Protein AF-A0A9N9LQC5-F1 (afdb_monomer)

Secondary structure (DSSP, 8-state):
-------HHHHHHHHHHHHHHSS-----HHHHHHHHHHHHHHHHHHHHHHHHHHHHHHHTTTSTTHHHHHHHHHHHHHHHHHHHHHHHHHHH-SHHHHHHHHHHHHHHHHHHTT--SHHHHHHHHHHHHHHHHHHHHHHHHTS-GGGHHHHHHHHHHHHHHHHHHHHHHHHHHHHHHHHHHGGG---HHHHHHHTTTTTTTT--HHHHHHSPTTHHHHHHHHHHHHHTTT-

Structure (mmCIF, N/CA/C/O backbone):
data_AF-A0A9N9LQC5-F1
#
_entry.id   AF-A0A9N9LQC5-F1
#
loop_
_atom_site.group_PDB
_atom_site.id
_atom_site.type_symbol
_atom_site.label_atom_id
_atom_site.label_alt_id
_atom_site.label_comp_id
_atom_site.label_asym_id
_atom_site.label_entity_id
_atom_site.label_seq_id
_atom_site.pdbx_PDB_ins_code
_atom_site.Cartn_x
_atom_site.Cartn_y
_atom_site.Cartn_z
_atom_site.occupancy
_atom_site.B_iso_or_equiv
_atom_site.auth_seq_id
_atom_site.auth_comp_id
_atom_site.auth_asym_id
_atom_site.auth_atom_id
_atom_site.pdbx_PDB_model_num
ATOM 1 N N . MET A 1 1 ? 4.419 7.472 -76.232 1.00 45.84 1 MET A N 1
ATOM 2 C CA . MET A 1 1 ? 3.662 6.480 -75.443 1.00 45.84 1 MET A CA 1
ATOM 3 C C . MET A 1 1 ? 4.680 5.501 -74.873 1.00 45.84 1 MET A C 1
ATOM 5 O O . MET A 1 1 ? 4.927 4.465 -75.462 1.00 45.84 1 MET A O 1
ATOM 9 N N . SER A 1 2 ? 5.385 5.919 -73.820 1.00 42.19 2 SER A N 1
ATOM 10 C CA . SER A 1 2 ? 6.314 5.074 -73.062 1.00 42.19 2 SER A CA 1
ATOM 11 C C . SER A 1 2 ? 5.799 5.133 -71.640 1.00 42.19 2 SER A C 1
ATOM 13 O O . SER A 1 2 ? 6.005 6.125 -70.945 1.00 42.19 2 SER A O 1
ATOM 15 N N . SER A 1 3 ? 4.971 4.155 -71.302 1.00 45.25 3 SER A N 1
ATOM 16 C CA . SER A 1 3 ? 4.395 3.985 -69.979 1.00 45.25 3 SER A CA 1
ATOM 17 C C . SER A 1 3 ? 5.541 3.914 -68.974 1.00 45.25 3 SER A C 1
ATOM 19 O O . SER A 1 3 ? 6.445 3.098 -69.129 1.00 45.25 3 SER A O 1
ATOM 21 N N . LEU A 1 4 ? 5.534 4.809 -67.988 1.00 54.66 4 LEU A N 1
ATOM 22 C CA . LEU A 1 4 ? 6.363 4.679 -66.798 1.00 54.66 4 LEU A CA 1
ATOM 23 C C . LEU A 1 4 ? 5.847 3.445 -66.049 1.00 54.66 4 LEU A C 1
ATOM 25 O O . LEU A 1 4 ? 4.898 3.548 -65.275 1.00 54.66 4 LEU A O 1
ATOM 2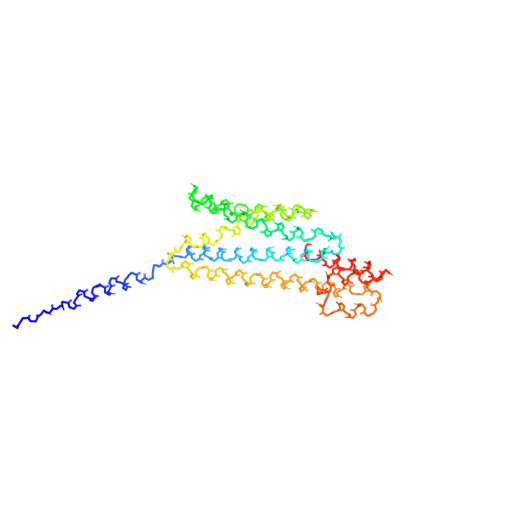9 N N . GLU A 1 5 ? 6.414 2.271 -66.332 1.00 52.28 5 GLU A N 1
ATOM 30 C CA . GLU A 1 5 ? 6.343 1.122 -65.430 1.00 52.28 5 GLU A CA 1
ATOM 31 C C . GLU A 1 5 ? 7.084 1.525 -64.154 1.00 52.28 5 GLU A C 1
ATOM 33 O O . GLU A 1 5 ? 8.296 1.362 -64.022 1.00 52.28 5 GLU A O 1
ATOM 38 N N . VAL A 1 6 ? 6.348 2.157 -63.238 1.00 55.81 6 VAL A N 1
ATOM 39 C CA . VAL A 1 6 ? 6.756 2.288 -61.845 1.00 55.81 6 VAL A CA 1
ATOM 40 C C . VAL A 1 6 ? 6.941 0.862 -61.343 1.00 55.81 6 VAL A C 1
ATOM 42 O O . VAL A 1 6 ? 6.001 0.073 -61.311 1.00 55.81 6 VAL A O 1
ATOM 45 N N . ASN A 1 7 ? 8.197 0.528 -61.071 1.00 52.56 7 ASN A N 1
ATOM 46 C CA . ASN A 1 7 ? 8.671 -0.783 -60.676 1.00 52.56 7 ASN A CA 1
ATOM 47 C C . ASN A 1 7 ? 7.970 -1.225 -59.379 1.00 52.56 7 ASN A C 1
ATOM 49 O O . ASN A 1 7 ? 8.349 -0.813 -58.287 1.00 52.56 7 ASN A O 1
ATOM 53 N N . ASP A 1 8 ? 6.956 -2.082 -59.510 1.00 58.41 8 ASP A N 1
ATOM 54 C CA . ASP A 1 8 ? 6.164 -2.672 -58.413 1.00 58.41 8 ASP A CA 1
ATOM 55 C C . ASP A 1 8 ? 7.050 -3.410 -57.380 1.00 58.41 8 ASP A C 1
ATOM 57 O O . ASP A 1 8 ? 6.682 -3.603 -56.222 1.00 58.41 8 ASP A O 1
ATOM 61 N N . LYS A 1 9 ? 8.280 -3.769 -57.784 1.00 52.25 9 LYS A N 1
ATOM 62 C CA . LYS A 1 9 ? 9.284 -4.382 -56.909 1.00 52.25 9 LYS A CA 1
ATOM 63 C C . LYS A 1 9 ? 9.775 -3.443 -55.814 1.00 52.25 9 LYS A C 1
ATOM 65 O O . LYS A 1 9 ? 9.957 -3.909 -54.695 1.00 52.25 9 LYS A O 1
ATOM 70 N N . ASP A 1 10 ? 9.926 -2.149 -56.103 1.00 53.12 10 ASP A N 1
ATOM 71 C CA . ASP A 1 10 ? 10.393 -1.189 -55.097 1.00 53.12 10 ASP A CA 1
ATOM 72 C C . ASP A 1 10 ? 9.347 -1.047 -53.988 1.00 53.12 10 ASP A C 1
ATOM 74 O O . ASP A 1 10 ? 9.677 -1.144 -52.811 1.00 53.12 10 ASP A O 1
ATOM 78 N N . HIS A 1 11 ? 8.062 -0.935 -54.346 1.00 52.75 11 HIS A N 1
ATOM 79 C CA . HIS A 1 11 ? 6.980 -0.902 -53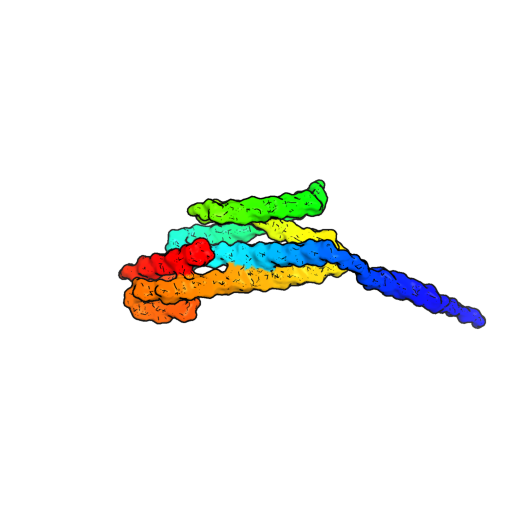.361 1.00 52.75 11 HIS A CA 1
ATOM 80 C C . HIS A 1 11 ? 6.915 -2.181 -52.521 1.00 52.75 11 HIS A C 1
ATOM 82 O O . HIS A 1 11 ? 6.738 -2.080 -51.309 1.00 52.75 11 HIS A O 1
ATOM 88 N N . SER A 1 12 ? 7.113 -3.354 -53.138 1.00 54.50 12 SER A N 1
ATOM 89 C CA . SER A 1 12 ? 7.128 -4.631 -52.421 1.00 54.50 12 SER A CA 1
ATOM 90 C C . SER A 1 12 ? 8.304 -4.762 -51.446 1.00 54.50 12 SER A C 1
ATOM 92 O O . SER A 1 12 ? 8.087 -5.224 -50.326 1.00 54.50 12 SER A O 1
ATOM 94 N N . ASP A 1 13 ? 9.497 -4.276 -51.813 1.00 52.50 13 ASP A N 1
ATOM 95 C CA . ASP A 1 13 ? 10.693 -4.275 -50.958 1.00 52.50 13 ASP A CA 1
ATOM 96 C C . ASP A 1 13 ? 10.558 -3.291 -49.787 1.00 52.50 13 ASP A C 1
ATOM 98 O O . ASP A 1 13 ? 10.975 -3.609 -48.674 1.00 52.50 13 ASP A O 1
ATOM 102 N N . TYR A 1 14 ? 9.909 -2.136 -49.987 1.00 48.53 14 TYR A N 1
ATOM 103 C CA . TYR A 1 14 ? 9.591 -1.218 -48.886 1.00 48.53 14 TYR A CA 1
ATOM 104 C C . TYR A 1 14 ? 8.603 -1.842 -47.891 1.00 48.53 14 TYR A C 1
ATOM 106 O O . TYR A 1 14 ? 8.845 -1.789 -46.688 1.00 48.53 14 TYR A O 1
ATOM 114 N N . THR A 1 15 ? 7.534 -2.493 -48.364 1.00 52.25 15 THR A N 1
ATOM 115 C CA . THR A 1 15 ? 6.593 -3.202 -47.474 1.00 52.25 15 THR A CA 1
ATOM 116 C C . THR A 1 15 ? 7.187 -4.451 -46.826 1.00 52.25 15 THR A C 1
ATOM 118 O O . THR A 1 15 ? 6.787 -4.793 -45.718 1.00 52.25 15 THR A O 1
ATOM 121 N N . ALA A 1 16 ? 8.127 -5.142 -47.475 1.00 51.69 16 ALA A N 1
ATOM 122 C CA . ALA A 1 16 ? 8.830 -6.278 -46.883 1.00 51.69 16 ALA A CA 1
ATOM 123 C C . ALA A 1 16 ? 9.804 -5.812 -45.791 1.00 51.69 16 ALA A C 1
ATOM 125 O O . ALA A 1 16 ? 9.798 -6.372 -44.703 1.00 51.69 16 ALA A O 1
ATOM 126 N N . ALA A 1 17 ? 10.548 -4.726 -46.027 1.00 49.75 17 ALA A N 1
ATOM 127 C CA . ALA A 1 17 ? 11.434 -4.130 -45.029 1.00 49.75 17 ALA A CA 1
ATOM 128 C C . ALA A 1 17 ? 10.672 -3.516 -43.838 1.00 49.75 17 ALA A C 1
ATOM 130 O O . ALA A 1 17 ? 11.159 -3.573 -42.712 1.00 49.75 17 ALA A O 1
ATOM 131 N N . GLU A 1 18 ? 9.478 -2.953 -44.056 1.00 46.47 18 GLU A N 1
ATOM 132 C CA . GLU A 1 18 ? 8.593 -2.473 -42.984 1.00 46.47 18 GLU A CA 1
ATOM 133 C C . GLU A 1 18 ? 7.974 -3.639 -42.194 1.00 46.47 18 GLU A C 1
ATOM 135 O O . GLU A 1 18 ? 7.936 -3.597 -40.966 1.00 46.47 18 GLU A O 1
ATOM 140 N N . ASN A 1 19 ? 7.575 -4.724 -42.867 1.00 48.22 19 ASN A N 1
ATOM 141 C CA . ASN A 1 19 ? 7.059 -5.927 -42.205 1.00 48.22 19 ASN A CA 1
ATOM 142 C C . ASN A 1 19 ? 8.149 -6.722 -41.456 1.00 48.22 19 ASN A C 1
ATOM 144 O O . ASN A 1 19 ? 7.848 -7.283 -40.404 1.00 48.22 19 ASN A O 1
ATOM 148 N N . ASP A 1 20 ? 9.404 -6.703 -41.917 1.00 44.72 20 ASP A N 1
ATOM 149 C CA . ASP A 1 20 ? 10.561 -7.283 -41.213 1.00 44.72 20 ASP A CA 1
ATOM 150 C C . ASP A 1 20 ? 10.993 -6.430 -40.004 1.00 44.72 20 ASP A C 1
ATOM 152 O O . ASP A 1 20 ? 11.520 -6.951 -39.024 1.00 44.72 20 ASP A O 1
ATOM 156 N N . GLN A 1 21 ? 10.729 -5.117 -40.001 1.00 42.72 21 GLN A N 1
ATOM 157 C CA . GLN A 1 21 ? 10.901 -4.275 -38.801 1.00 42.72 21 GLN A CA 1
ATOM 158 C C . GLN A 1 21 ? 9.811 -4.551 -37.747 1.00 42.72 21 GLN A C 1
ATOM 160 O O . GLN A 1 21 ? 10.023 -4.312 -36.557 1.00 42.72 21 GLN A O 1
ATOM 165 N N . VAL A 1 22 ? 8.662 -5.088 -38.176 1.00 45.19 22 VAL A N 1
ATOM 166 C CA . VAL A 1 22 ? 7.562 -5.563 -37.320 1.00 45.19 22 VAL A CA 1
ATOM 167 C C . VAL A 1 22 ? 7.765 -7.029 -36.886 1.00 45.19 22 VAL A C 1
ATOM 169 O O . VAL A 1 22 ? 7.058 -7.501 -35.987 1.00 45.19 22 VAL A O 1
ATOM 172 N N . GLU A 1 23 ? 8.760 -7.754 -37.423 1.00 41.25 23 GLU A N 1
ATOM 173 C CA . GLU A 1 23 ? 9.129 -9.075 -36.908 1.00 41.25 23 GLU A CA 1
ATOM 174 C C . GLU A 1 23 ? 9.586 -8.957 -35.451 1.00 41.25 23 GLU A C 1
ATOM 176 O O . GLU A 1 23 ? 10.619 -8.380 -35.108 1.00 41.25 23 GLU A O 1
ATOM 181 N N . ALA A 1 24 ? 8.752 -9.514 -34.573 1.00 48.72 24 ALA A N 1
ATOM 182 C CA . ALA A 1 24 ? 8.880 -9.490 -33.132 1.00 48.72 24 ALA A CA 1
ATOM 183 C C . ALA A 1 24 ? 10.327 -9.725 -32.681 1.00 48.72 24 ALA A C 1
ATOM 185 O O . ALA A 1 24 ? 10.812 -10.858 -32.683 1.00 48.72 24 ALA A O 1
ATOM 186 N N . GLN A 1 25 ? 10.981 -8.657 -32.211 1.00 50.88 25 GLN A N 1
ATOM 187 C CA . GLN A 1 25 ? 12.235 -8.737 -31.475 1.00 50.88 25 GLN A CA 1
ATOM 188 C C . GLN A 1 25 ? 12.079 -9.834 -30.416 1.00 50.88 25 GLN A C 1
ATOM 190 O O . GLN A 1 25 ? 11.317 -9.687 -29.456 1.00 50.88 25 GLN A O 1
ATOM 195 N N . HIS A 1 26 ? 12.721 -10.982 -30.639 1.00 51.75 26 HIS A N 1
ATOM 196 C CA . HIS A 1 26 ? 12.440 -12.197 -29.889 1.00 51.75 26 HIS A CA 1
ATOM 197 C C . HIS A 1 26 ? 12.925 -11.994 -28.447 1.00 51.75 26 HIS A C 1
ATOM 199 O O . HIS A 1 26 ? 14.117 -12.066 -28.140 1.00 51.75 26 HIS A O 1
ATOM 205 N N . ARG A 1 27 ? 11.999 -11.630 -27.553 1.00 65.88 27 ARG A N 1
ATOM 206 C CA . ARG A 1 27 ? 12.327 -11.261 -26.174 1.00 65.88 27 ARG A CA 1
ATOM 207 C C . ARG A 1 27 ? 12.746 -12.524 -25.432 1.00 65.88 27 ARG A C 1
ATOM 209 O O . ARG A 1 27 ? 11.942 -13.422 -25.200 1.00 65.88 27 ARG A O 1
ATOM 216 N N . GLY A 1 28 ? 14.025 -12.619 -25.083 1.00 75.75 28 GLY A N 1
ATOM 217 C CA . GLY A 1 28 ? 14.555 -13.785 -24.376 1.00 75.75 28 GLY A CA 1
ATOM 218 C C . GLY A 1 28 ? 13.907 -13.983 -22.999 1.00 75.75 28 GLY A C 1
ATOM 219 O O . GLY A 1 28 ? 13.427 -13.042 -22.376 1.00 75.75 28 GLY A O 1
ATOM 220 N N . TRP A 1 29 ? 13.957 -15.202 -22.458 1.00 78.81 29 TRP A N 1
ATOM 221 C CA . TRP A 1 29 ? 13.368 -15.559 -21.152 1.00 78.81 29 TRP A CA 1
ATOM 222 C C . TRP A 1 29 ? 13.773 -14.632 -19.984 1.00 78.81 29 TRP A C 1
ATOM 224 O O . TRP A 1 29 ? 12.990 -14.393 -19.065 1.00 78.81 29 TRP A O 1
ATOM 234 N N . ARG A 1 30 ? 14.987 -14.062 -20.037 1.00 73.38 30 ARG A N 1
ATOM 235 C CA . ARG A 1 30 ? 15.494 -13.088 -19.056 1.00 73.38 30 ARG A CA 1
ATOM 236 C C . ARG A 1 30 ? 14.631 -11.829 -18.992 1.00 73.38 30 ARG A C 1
ATOM 238 O O . ARG A 1 30 ? 14.407 -11.313 -17.903 1.00 73.38 30 ARG A O 1
ATOM 245 N N . PHE A 1 31 ? 14.134 -11.366 -20.137 1.00 75.12 31 PHE A N 1
ATOM 246 C CA . PHE A 1 31 ? 13.243 -10.213 -20.217 1.00 75.12 31 PHE A CA 1
ATOM 247 C C . PHE A 1 31 ? 11.925 -10.499 -19.487 1.00 75.12 31 PHE A C 1
ATOM 249 O O . PHE A 1 31 ? 11.534 -9.729 -18.613 1.00 75.12 31 PHE A O 1
ATOM 256 N N . TYR A 1 32 ? 11.295 -11.646 -19.762 1.00 77.69 32 TYR A N 1
ATOM 257 C CA . TYR A 1 32 ? 10.050 -12.038 -19.096 1.00 77.69 32 TYR A CA 1
ATOM 258 C C . TYR A 1 32 ? 10.222 -12.198 -17.583 1.00 77.69 32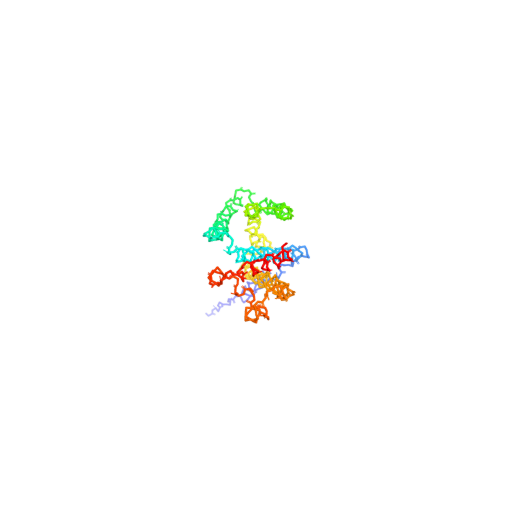 TYR A C 1
ATOM 260 O O . TYR A 1 32 ? 9.365 -11.750 -16.828 1.00 77.69 32 TYR A O 1
ATOM 268 N N . MET A 1 33 ? 11.343 -12.758 -17.118 1.00 79.81 33 MET A N 1
ATOM 269 C CA . MET A 1 33 ? 11.619 -12.837 -15.680 1.00 79.81 33 MET A CA 1
ATOM 270 C C . MET A 1 33 ? 11.748 -11.465 -15.017 1.00 79.81 33 MET A C 1
ATOM 272 O O . MET A 1 33 ? 11.189 -11.263 -13.943 1.00 79.81 33 MET A O 1
ATOM 276 N N . ILE A 1 34 ? 12.468 -10.523 -15.637 1.00 77.69 34 ILE A N 1
ATOM 277 C CA . ILE A 1 34 ? 12.620 -9.163 -15.098 1.00 77.69 34 ILE A CA 1
ATOM 278 C C . ILE A 1 34 ? 11.266 -8.451 -15.093 1.00 77.69 34 ILE A C 1
ATOM 280 O O . ILE A 1 34 ? 10.901 -7.833 -14.097 1.00 77.69 34 ILE A O 1
ATOM 284 N N . PHE A 1 35 ? 10.492 -8.583 -16.170 1.00 75.69 35 PHE A N 1
ATOM 285 C CA . PHE A 1 35 ? 9.163 -7.993 -16.279 1.00 75.69 35 PHE A CA 1
ATOM 286 C C . PHE A 1 35 ? 8.193 -8.544 -15.222 1.00 75.69 35 PHE A C 1
ATOM 288 O O . PHE A 1 35 ? 7.504 -7.773 -14.551 1.00 75.69 35 PHE A O 1
ATOM 295 N N . VAL A 1 36 ? 8.170 -9.865 -15.017 1.00 79.25 36 VAL A N 1
ATOM 296 C CA . VAL A 1 36 ? 7.355 -10.514 -13.978 1.00 79.25 36 VAL A CA 1
ATOM 297 C C . VAL A 1 36 ? 7.820 -10.102 -12.584 1.00 79.25 36 VAL A C 1
ATOM 299 O O . VAL A 1 36 ? 6.983 -9.769 -11.750 1.00 79.25 36 VAL A O 1
ATOM 302 N N . ALA A 1 37 ? 9.130 -10.052 -12.332 1.00 79.38 37 ALA A N 1
ATOM 303 C CA . ALA A 1 37 ? 9.664 -9.588 -11.056 1.00 79.38 37 ALA A CA 1
ATOM 304 C C . ALA A 1 37 ? 9.228 -8.143 -10.764 1.00 79.38 37 ALA A C 1
ATOM 306 O O . ALA A 1 37 ? 8.675 -7.881 -9.702 1.00 79.38 37 ALA A O 1
ATOM 307 N N . LEU A 1 38 ? 9.382 -7.221 -11.721 1.00 75.12 38 LEU A N 1
ATOM 308 C CA . LEU A 1 38 ? 8.946 -5.827 -11.573 1.00 75.12 38 LEU A CA 1
ATOM 309 C C . LEU A 1 38 ? 7.428 -5.710 -11.382 1.00 75.12 38 LEU A C 1
ATOM 311 O O . LEU A 1 38 ? 6.978 -4.882 -10.595 1.00 75.12 38 LEU A O 1
ATOM 315 N N . SER A 1 39 ? 6.647 -6.564 -12.044 1.00 76.56 39 SER A N 1
ATOM 316 C CA . SER A 1 39 ? 5.188 -6.632 -11.894 1.00 76.56 39 SER A CA 1
ATOM 317 C C . SER A 1 39 ? 4.769 -7.090 -10.496 1.00 76.56 39 SER A C 1
ATOM 319 O O . SER A 1 39 ? 3.918 -6.461 -9.869 1.00 76.56 39 SER A O 1
ATOM 321 N N . ILE A 1 40 ? 5.393 -8.149 -9.972 1.00 80.06 40 ILE A N 1
ATOM 322 C CA . ILE A 1 40 ? 5.143 -8.641 -8.611 1.00 80.06 40 ILE A CA 1
ATOM 323 C C . ILE A 1 40 ? 5.504 -7.564 -7.593 1.00 80.06 40 ILE A C 1
ATOM 325 O O . ILE A 1 40 ? 4.731 -7.294 -6.675 1.00 80.06 40 ILE A O 1
ATOM 329 N N . THR A 1 41 ? 6.644 -6.899 -7.762 1.00 73.56 41 THR A N 1
ATOM 330 C CA . THR A 1 41 ? 7.056 -5.883 -6.797 1.00 73.56 41 THR A CA 1
ATOM 331 C C . THR A 1 41 ? 6.227 -4.599 -6.912 1.00 73.56 41 THR A C 1
ATOM 333 O O . THR A 1 41 ? 5.943 -3.969 -5.896 1.00 73.56 41 THR A O 1
ATOM 336 N N . ALA A 1 42 ? 5.733 -4.248 -8.104 1.00 74.69 42 ALA A N 1
ATOM 337 C CA . ALA A 1 42 ? 4.740 -3.185 -8.281 1.00 74.69 42 ALA A CA 1
ATOM 338 C C . ALA A 1 42 ? 3.410 -3.511 -7.588 1.00 74.69 42 ALA A C 1
ATOM 340 O O . ALA A 1 42 ? 2.802 -2.642 -6.959 1.00 74.69 42 ALA A O 1
ATOM 341 N N . HIS A 1 43 ? 2.979 -4.770 -7.666 1.00 77.12 43 HIS A N 1
ATOM 342 C CA . HIS A 1 43 ? 1.799 -5.255 -6.964 1.00 77.12 43 HIS A CA 1
ATOM 343 C C . HIS A 1 43 ? 1.982 -5.170 -5.441 1.00 77.12 43 HIS A C 1
ATOM 345 O O . HIS A 1 43 ? 1.142 -4.589 -4.752 1.00 77.12 43 HIS A O 1
ATOM 351 N N . LEU A 1 44 ? 3.120 -5.651 -4.932 1.00 76.12 44 LEU A N 1
ATOM 352 C CA . LEU A 1 44 ? 3.476 -5.582 -3.515 1.00 76.12 44 LEU A CA 1
ATOM 353 C C . LEU A 1 44 ? 3.550 -4.130 -3.018 1.00 76.12 44 LEU A C 1
ATOM 355 O O . LEU A 1 44 ? 2.978 -3.797 -1.986 1.00 76.12 44 LEU A O 1
ATOM 359 N N . SER A 1 45 ? 4.165 -3.235 -3.795 1.00 72.69 45 SER A N 1
ATOM 360 C CA . SER A 1 45 ? 4.236 -1.805 -3.475 1.00 72.69 45 SER A CA 1
ATOM 361 C C . SER A 1 45 ? 2.856 -1.145 -3.374 1.00 72.69 45 SER A C 1
ATOM 363 O O . SER A 1 45 ? 2.666 -0.226 -2.577 1.00 72.69 45 SER A O 1
ATOM 365 N N . SER A 1 46 ? 1.877 -1.608 -4.154 1.00 70.88 46 SER A N 1
ATOM 366 C CA . SER A 1 46 ? 0.509 -1.097 -4.066 1.00 70.88 46 SER A CA 1
ATOM 367 C C . SER A 1 46 ? -0.189 -1.521 -2.772 1.00 70.88 46 SER A C 1
ATOM 369 O O . SER A 1 46 ? -0.853 -0.708 -2.131 1.00 70.88 46 SER A O 1
ATOM 371 N N . ILE A 1 47 ? 0.016 -2.771 -2.345 1.00 71.31 47 ILE A N 1
ATOM 372 C CA . ILE A 1 47 ? -0.513 -3.287 -1.073 1.00 71.31 47 ILE A CA 1
ATOM 373 C C . ILE A 1 47 ? 0.042 -2.464 0.094 1.00 71.31 47 ILE A C 1
ATOM 375 O O . ILE A 1 47 ? -0.707 -1.955 0.929 1.00 71.31 47 ILE A O 1
ATOM 379 N N . GLU A 1 48 ? 1.349 -2.237 0.084 1.00 71.12 48 GLU A N 1
ATOM 380 C CA . GLU A 1 48 ? 2.061 -1.419 1.060 1.00 71.12 48 GLU A CA 1
ATOM 381 C C . GLU A 1 48 ? 1.500 0.011 1.190 1.00 71.12 48 GLU A C 1
ATOM 383 O O . GLU A 1 48 ? 1.293 0.506 2.299 1.00 71.12 48 GLU A O 1
ATOM 388 N N . ALA A 1 49 ? 1.162 0.655 0.068 1.00 65.94 49 ALA A N 1
ATOM 389 C CA . ALA A 1 49 ? 0.544 1.983 0.067 1.00 65.94 49 ALA A CA 1
ATOM 390 C C . ALA A 1 49 ? -0.843 2.003 0.746 1.00 65.94 49 ALA A C 1
ATOM 392 O O . ALA A 1 49 ? -1.229 2.991 1.374 1.00 65.94 49 ALA A O 1
ATOM 393 N N . THR A 1 50 ? -1.605 0.913 0.644 1.00 69.81 50 THR A N 1
ATOM 394 C CA . THR A 1 50 ? -2.983 0.839 1.166 1.00 69.81 50 THR A CA 1
ATOM 395 C C . THR A 1 50 ? -3.087 0.500 2.650 1.00 69.81 50 THR A C 1
ATOM 397 O O . THR A 1 50 ? -4.019 0.950 3.327 1.00 69.81 50 THR A O 1
ATOM 400 N N . ILE A 1 51 ? -2.105 -0.235 3.170 1.00 66.56 51 ILE A N 1
ATOM 401 C CA . ILE A 1 51 ? -1.981 -0.623 4.581 1.00 66.56 51 ILE A CA 1
ATOM 402 C C . ILE A 1 51 ? -2.023 0.621 5.480 1.00 66.56 51 ILE A C 1
ATOM 404 O O . ILE A 1 51 ? -2.794 0.682 6.435 1.00 66.56 51 ILE A O 1
ATOM 408 N N . ILE A 1 52 ? -1.293 1.678 5.128 1.00 62.75 52 ILE A N 1
ATOM 409 C CA . ILE A 1 52 ? -1.202 2.886 5.961 1.00 62.75 52 ILE A CA 1
ATOM 410 C C . ILE A 1 52 ? -2.475 3.721 5.926 1.00 62.75 52 ILE A C 1
ATOM 412 O O . ILE A 1 52 ? -2.917 4.191 6.971 1.00 62.75 52 ILE A O 1
ATOM 416 N N . SER A 1 53 ? -3.090 3.895 4.753 1.00 62.72 53 SER A N 1
ATOM 417 C CA . SER A 1 53 ? -4.356 4.633 4.649 1.00 62.72 53 SER A CA 1
ATOM 418 C C . SER A 1 53 ? -5.422 4.011 5.561 1.00 62.72 53 SER A C 1
ATOM 420 O O . SER A 1 53 ? -6.124 4.715 6.289 1.00 62.72 53 SER A O 1
ATOM 422 N N . THR A 1 54 ? -5.438 2.679 5.617 1.00 62.16 54 THR A N 1
ATOM 423 C CA . THR A 1 54 ? -6.314 1.882 6.481 1.00 62.16 54 THR A CA 1
ATOM 424 C C . THR A 1 54 ? -5.937 2.017 7.968 1.00 62.16 54 THR A C 1
ATOM 426 O O . THR A 1 54 ? -6.808 2.274 8.805 1.00 62.16 54 THR A O 1
ATOM 429 N N . ALA A 1 55 ? -4.647 1.917 8.314 1.00 62.25 55 ALA A N 1
ATOM 430 C CA . ALA A 1 55 ? -4.155 2.067 9.690 1.00 62.25 55 ALA A CA 1
ATOM 431 C C . ALA A 1 55 ? -4.436 3.465 10.268 1.00 62.25 55 ALA A C 1
ATOM 433 O O . ALA A 1 55 ? -4.900 3.600 11.403 1.00 62.25 55 ALA A O 1
ATOM 434 N N . LEU A 1 56 ? -4.214 4.511 9.468 1.00 62.81 56 LEU A N 1
ATOM 435 C CA . LEU A 1 56 ? -4.450 5.903 9.851 1.00 62.81 56 LEU A CA 1
ATOM 436 C C . LEU A 1 56 ? -5.932 6.209 10.031 1.00 62.81 56 LEU A C 1
ATOM 438 O O . LEU A 1 56 ? -6.289 6.933 10.961 1.00 62.81 56 LEU A O 1
ATOM 442 N N . TYR A 1 57 ? -6.797 5.656 9.175 1.00 57.88 57 TYR A N 1
ATOM 443 C CA . TYR A 1 57 ? -8.242 5.832 9.302 1.00 57.88 57 TYR A CA 1
ATOM 444 C C . TYR A 1 57 ? -8.771 5.232 10.609 1.00 57.88 57 TYR A C 1
ATOM 446 O O . TYR A 1 57 ? -9.645 5.803 11.250 1.00 57.88 57 TYR A O 1
ATOM 454 N N . CYS A 1 58 ? -8.189 4.129 11.075 1.00 54.53 58 CYS A N 1
ATOM 455 C CA . CYS A 1 58 ? -8.662 3.474 12.292 1.00 54.53 58 CYS A CA 1
ATOM 456 C C . CYS A 1 58 ? -8.090 4.077 13.591 1.00 54.53 58 CYS A C 1
ATOM 458 O O . CYS A 1 58 ? -8.680 3.894 14.655 1.00 54.53 58 CYS A O 1
ATOM 460 N N . GLN A 1 59 ? -6.980 4.827 13.529 1.00 58.53 59 GLN A N 1
ATOM 461 C CA . GLN A 1 59 ? -6.426 5.565 14.679 1.00 58.53 59 GLN A CA 1
ATOM 462 C C . GLN A 1 59 ? -7.042 6.968 14.873 1.00 58.53 59 GLN A C 1
ATOM 464 O O . GLN A 1 59 ? -6.841 7.565 15.936 1.00 58.53 59 GLN A O 1
ATOM 469 N N . GLN A 1 60 ? -7.864 7.442 13.916 1.00 58.00 60 GLN A N 1
ATOM 470 C CA . GLN A 1 60 ? -8.642 8.703 13.931 1.00 58.00 60 GLN A CA 1
ATOM 471 C C . GLN A 1 60 ? -9.193 9.148 15.307 1.00 58.00 60 GLN A C 1
ATOM 473 O O . GLN A 1 60 ? -9.101 10.339 15.630 1.00 58.00 60 GLN A O 1
ATOM 478 N N . PRO A 1 61 ? -9.760 8.262 16.149 1.00 54.81 61 PRO A N 1
ATOM 479 C CA . PRO A 1 61 ? -10.266 8.663 17.462 1.00 54.81 61 PRO A CA 1
ATOM 480 C C . PRO A 1 61 ? -9.199 9.118 18.475 1.00 54.81 61 PRO A C 1
ATOM 482 O O . PRO A 1 61 ? -9.548 9.864 19.387 1.00 54.81 61 PRO A O 1
ATOM 485 N N . GLN A 1 62 ? -7.925 8.719 18.346 1.00 56.38 62 GLN A N 1
ATOM 486 C CA . GLN A 1 62 ? -6.891 8.988 19.364 1.00 56.38 62 GLN A CA 1
ATOM 487 C C . GLN A 1 62 ? -6.001 10.205 19.051 1.00 56.38 62 GLN A C 1
ATOM 489 O O . GLN A 1 62 ? -5.656 10.963 19.953 1.00 56.38 62 GLN A O 1
ATOM 494 N N . CYS A 1 63 ? -5.654 10.456 17.786 1.00 52.31 63 CYS A N 1
ATOM 495 C CA . CYS A 1 63 ? -4.700 11.519 17.404 1.00 52.31 63 CYS A CA 1
ATOM 496 C C . CYS A 1 63 ? -5.331 12.884 17.030 1.00 52.31 63 CYS A C 1
ATOM 498 O O . CYS A 1 63 ? -4.643 13.775 16.521 1.00 52.31 63 CYS A O 1
ATOM 500 N N . GLY A 1 64 ? -6.630 13.092 17.282 1.00 62.41 64 GLY A N 1
ATOM 501 C CA . GLY A 1 64 ? -7.295 14.387 17.084 1.00 62.41 64 GLY A CA 1
ATOM 502 C C . GLY A 1 64 ? -7.133 14.956 15.662 1.00 62.41 64 GLY A C 1
ATOM 503 O O . GLY A 1 64 ? -7.330 14.247 14.678 1.00 62.41 64 GLY A O 1
ATOM 504 N N . ASN A 1 65 ? -6.752 16.234 15.538 1.00 63.44 65 ASN A N 1
ATOM 505 C CA . ASN A 1 65 ? -6.579 16.919 14.242 1.00 63.44 65 ASN A CA 1
ATOM 506 C C . ASN A 1 65 ? -5.277 16.541 13.500 1.00 63.44 65 ASN A C 1
ATOM 508 O O . ASN A 1 65 ? -5.044 17.012 12.388 1.00 63.44 65 ASN A O 1
ATOM 512 N N . LYS A 1 66 ? -4.411 15.703 14.089 1.00 60.84 66 LYS A N 1
ATOM 513 C CA . LYS A 1 66 ? -3.098 15.366 13.510 1.00 60.84 66 LYS A CA 1
ATOM 514 C C . LYS A 1 66 ? -3.180 14.344 12.367 1.00 60.84 66 LYS A C 1
ATOM 516 O O . LYS A 1 66 ? -2.280 14.311 11.539 1.00 60.84 66 LYS A O 1
ATOM 521 N N . HIS A 1 67 ? -4.260 13.566 12.258 1.00 60.97 67 HIS A N 1
ATOM 522 C CA . HIS A 1 67 ? -4.421 12.543 11.208 1.00 60.97 67 HIS A CA 1
ATOM 523 C C . HIS A 1 67 ? -4.418 13.101 9.786 1.00 60.97 67 HIS A C 1
ATOM 525 O O . HIS A 1 67 ? -3.872 12.470 8.884 1.00 60.97 67 HIS A O 1
ATOM 531 N N . VAL A 1 68 ? -4.995 14.292 9.596 1.00 66.56 68 VAL A N 1
ATOM 532 C CA . VAL A 1 68 ? -5.030 14.966 8.290 1.00 66.56 68 VAL A CA 1
ATOM 533 C C . VAL A 1 68 ? -3.608 15.261 7.815 1.00 66.56 68 VAL A C 1
ATOM 535 O O . VAL A 1 68 ? -3.267 14.988 6.670 1.00 66.56 68 VAL A O 1
ATOM 538 N N . TRP A 1 69 ? -2.745 15.735 8.717 1.00 68.19 69 TRP A N 1
ATOM 539 C CA . TRP A 1 69 ? -1.345 16.011 8.401 1.00 68.19 69 TRP A CA 1
ATOM 540 C C . TRP A 1 69 ? -0.538 14.750 8.125 1.00 68.19 69 TRP A C 1
ATOM 542 O O . TRP A 1 69 ? 0.347 14.796 7.281 1.00 68.19 69 TRP A O 1
ATOM 552 N N . ILE A 1 70 ? -0.858 13.624 8.768 1.00 66.69 70 ILE A N 1
ATOM 553 C CA . ILE A 1 70 ? -0.174 12.357 8.489 1.00 66.69 70 ILE A CA 1
ATOM 554 C C . ILE A 1 70 ? -0.524 11.853 7.080 1.00 66.69 70 ILE A C 1
ATOM 556 O O . ILE A 1 70 ? 0.371 11.480 6.326 1.00 66.69 70 ILE A O 1
ATOM 560 N N . SER A 1 71 ? -1.801 11.917 6.679 1.00 64.19 71 SER A N 1
ATOM 561 C CA . SER A 1 71 ? -2.200 11.574 5.306 1.00 64.19 71 SER A CA 1
ATOM 562 C C . SER A 1 71 ? -1.642 12.556 4.272 1.00 64.19 71 SER A C 1
ATOM 564 O O . SER A 1 71 ? -1.261 12.143 3.182 1.00 64.19 71 SER A O 1
ATOM 566 N N . ASN A 1 72 ? -1.581 13.851 4.587 1.00 72.88 72 ASN A N 1
ATOM 567 C CA . ASN A 1 72 ? -1.028 14.850 3.671 1.00 72.88 72 ASN A CA 1
ATOM 568 C C . ASN A 1 72 ? 0.493 14.720 3.536 1.00 72.88 72 ASN A C 1
ATOM 570 O O . ASN A 1 72 ? 1.011 14.879 2.436 1.00 72.88 72 ASN A O 1
ATOM 574 N N . ALA A 1 73 ? 1.203 14.398 4.621 1.00 70.56 73 ALA A N 1
ATOM 575 C CA . ALA A 1 73 ? 2.642 14.153 4.596 1.00 70.56 73 ALA A CA 1
ATOM 576 C C . ALA A 1 73 ? 3.000 12.994 3.654 1.00 70.56 73 ALA A C 1
ATOM 578 O O . ALA A 1 73 ? 3.979 13.101 2.923 1.00 70.56 73 ALA A O 1
ATOM 579 N N . TYR A 1 74 ? 2.168 11.948 3.606 1.00 68.88 74 TYR A N 1
ATOM 580 C CA . TYR A 1 74 ? 2.305 10.848 2.647 1.00 68.88 74 TYR A CA 1
ATOM 581 C C . TYR A 1 74 ? 2.245 11.339 1.191 1.00 68.88 74 TYR A C 1
ATOM 583 O O . TYR A 1 74 ? 3.179 11.139 0.418 1.00 68.88 74 TYR A O 1
ATOM 591 N N . PHE A 1 75 ? 1.187 12.065 0.819 1.00 72.50 75 PHE A N 1
ATOM 592 C CA . PHE A 1 75 ? 1.061 12.587 -0.546 1.00 72.50 75 PHE A CA 1
ATOM 593 C C . PHE A 1 75 ? 2.158 13.600 -0.897 1.00 72.50 75 PHE A C 1
ATOM 595 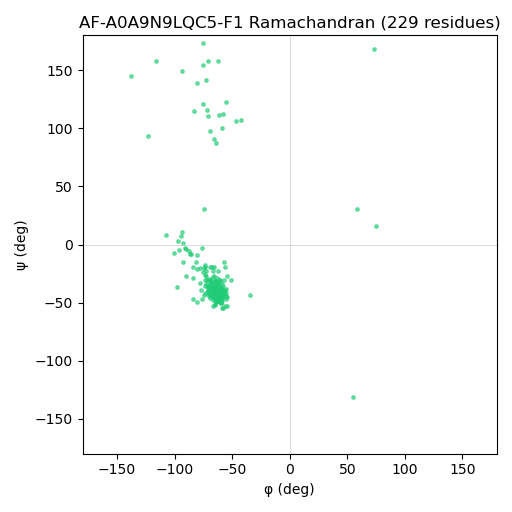O O . PHE A 1 75 ? 2.658 13.594 -2.021 1.00 72.50 75 PHE A O 1
ATOM 602 N N . LEU A 1 76 ? 2.562 14.444 0.057 1.00 77.31 76 LEU A N 1
ATOM 603 C CA . LEU A 1 76 ? 3.665 15.391 -0.124 1.00 77.31 76 LEU A CA 1
ATOM 604 C C . LEU A 1 76 ? 4.989 14.671 -0.376 1.00 77.31 76 LEU A C 1
ATOM 606 O O . LEU A 1 76 ? 5.759 15.091 -1.240 1.00 77.31 76 LEU A O 1
ATOM 610 N N . ASN A 1 77 ? 5.242 13.576 0.338 1.00 75.81 77 ASN A N 1
ATOM 611 C CA . ASN A 1 77 ? 6.440 12.785 0.129 1.00 75.81 77 ASN A CA 1
ATOM 612 C C . ASN A 1 77 ? 6.456 12.148 -1.271 1.00 75.81 77 ASN A C 1
ATOM 614 O O . ASN A 1 77 ? 7.457 12.283 -1.977 1.00 75.81 77 ASN A O 1
ATOM 618 N N . CYS A 1 78 ? 5.327 11.594 -1.729 1.00 71.38 78 CYS A N 1
ATOM 619 C CA . CYS A 1 78 ? 5.201 11.066 -3.090 1.00 71.38 78 CYS A CA 1
ATOM 620 C C . CYS A 1 78 ? 5.556 12.133 -4.138 1.00 71.38 78 CYS A C 1
ATOM 622 O O . CYS A 1 78 ? 6.348 11.880 -5.048 1.00 71.38 78 CYS A O 1
ATOM 624 N N . MET A 1 79 ? 5.006 13.343 -3.981 1.00 79.50 79 MET A N 1
ATOM 625 C CA . MET A 1 79 ? 5.229 14.459 -4.907 1.00 79.50 79 MET A CA 1
ATOM 626 C C . MET A 1 79 ? 6.681 14.936 -4.924 1.00 79.50 79 MET A C 1
ATOM 628 O O . MET A 1 79 ? 7.173 15.358 -5.967 1.00 79.50 79 MET A O 1
ATOM 632 N N . MET A 1 80 ? 7.374 14.880 -3.787 1.00 83.31 80 MET A N 1
ATOM 633 C CA . MET A 1 80 ? 8.764 15.316 -3.685 1.00 83.31 80 MET A CA 1
ATOM 634 C C . MET A 1 80 ? 9.726 14.283 -4.286 1.00 83.31 80 MET A C 1
ATOM 636 O O . MET A 1 80 ? 10.682 14.641 -4.970 1.00 83.31 80 MET A O 1
ATOM 640 N N . VAL A 1 81 ? 9.463 12.995 -4.070 1.00 80.19 81 VAL A N 1
ATOM 641 C CA . VAL A 1 81 ? 10.381 11.906 -4.425 1.00 80.19 81 VAL A CA 1
ATOM 642 C C . VAL A 1 81 ? 10.368 11.568 -5.922 1.00 80.19 81 VAL A C 1
ATOM 644 O O . VAL A 1 81 ? 11.408 11.220 -6.487 1.00 80.19 81 VAL A O 1
ATOM 647 N N . GLN A 1 82 ? 9.222 11.706 -6.592 1.00 78.94 82 GLN A N 1
ATOM 648 C CA . GLN A 1 82 ? 9.083 11.454 -8.034 1.00 78.94 82 GLN A CA 1
ATOM 649 C C . GLN A 1 82 ? 10.021 12.306 -8.920 1.00 78.94 82 GLN A C 1
ATOM 651 O O . GLN A 1 82 ? 10.781 11.722 -9.699 1.00 78.94 82 GLN A O 1
ATOM 656 N N . PRO A 1 83 ? 10.036 13.652 -8.824 1.00 80.88 83 PRO A N 1
ATOM 657 C CA . PRO A 1 83 ? 10.928 14.481 -9.636 1.00 80.88 83 PRO A CA 1
ATOM 658 C C . PRO A 1 83 ? 12.400 14.301 -9.246 1.00 80.88 83 PRO A C 1
ATOM 660 O O . PRO A 1 83 ? 13.273 14.334 -10.114 1.00 80.88 83 PRO A O 1
ATOM 663 N N . LEU A 1 84 ? 12.674 14.053 -7.962 1.00 82.44 84 LEU A N 1
ATOM 664 C CA . LEU A 1 84 ? 14.014 13.764 -7.449 1.00 82.44 84 LEU A CA 1
ATOM 665 C C . LEU A 1 84 ? 14.617 12.529 -8.123 1.00 82.44 84 LEU A C 1
ATOM 667 O O . LEU A 1 84 ? 15.757 12.585 -8.580 1.00 82.44 84 LEU A O 1
ATOM 671 N N . TYR A 1 85 ? 13.845 11.445 -8.256 1.00 79.25 85 TYR A N 1
ATOM 672 C CA . TYR A 1 85 ? 14.289 10.247 -8.971 1.00 79.25 85 TYR A CA 1
ATOM 673 C C . TYR A 1 85 ? 14.615 10.542 -10.443 1.00 79.25 85 TYR A C 1
ATOM 675 O O . TYR A 1 85 ? 15.651 10.104 -10.943 1.00 79.25 85 TYR A O 1
ATOM 683 N N . GLY A 1 86 ? 13.770 11.325 -11.124 1.00 76.50 86 GLY A N 1
ATOM 684 C CA . GLY A 1 86 ? 13.982 11.708 -12.523 1.00 76.50 86 GLY A CA 1
ATOM 685 C C . GLY A 1 86 ? 15.282 12.488 -12.742 1.00 76.50 86 GLY A C 1
ATOM 686 O O . GLY A 1 86 ? 16.043 12.182 -13.659 1.00 76.50 86 GLY A O 1
ATOM 687 N N . GLN A 1 87 ? 15.587 13.443 -11.859 1.00 83.31 87 GLN A N 1
ATOM 688 C CA . GLN A 1 87 ? 16.850 14.186 -11.911 1.00 83.31 87 GLN A CA 1
ATOM 689 C C . GLN A 1 87 ? 18.055 13.285 -11.619 1.00 83.31 87 GLN A C 1
ATOM 691 O O . GLN A 1 87 ? 19.065 13.358 -12.320 1.00 83.31 87 GLN A O 1
ATOM 696 N N . LEU A 1 88 ? 17.932 12.390 -10.634 1.00 80.12 88 LEU A N 1
ATOM 697 C CA . LEU A 1 88 ? 18.978 11.428 -10.291 1.00 80.12 88 LEU A CA 1
ATOM 698 C C . LEU A 1 88 ? 19.316 10.495 -11.463 1.00 80.12 88 LEU A C 1
ATOM 700 O O . LEU A 1 88 ? 20.487 10.224 -11.732 1.00 80.12 88 LEU A O 1
ATOM 704 N N . ALA A 1 89 ? 18.287 10.032 -12.175 1.00 78.38 89 ALA A N 1
ATOM 705 C CA . ALA A 1 89 ? 18.432 9.184 -13.352 1.00 78.38 89 ALA A CA 1
ATOM 706 C C . ALA A 1 89 ? 19.036 9.910 -14.554 1.00 78.38 89 ALA A C 1
ATOM 708 O O . ALA A 1 89 ? 19.741 9.278 -15.341 1.00 78.38 89 ALA A O 1
ATOM 709 N N . ASN A 1 90 ? 18.820 11.221 -14.666 1.00 79.50 90 ASN A N 1
ATOM 710 C CA . ASN A 1 90 ? 19.437 12.031 -15.709 1.00 79.50 90 ASN A CA 1
ATOM 711 C C . ASN A 1 90 ? 20.947 12.233 -15.473 1.00 79.50 90 ASN A C 1
ATOM 713 O O . ASN A 1 90 ? 21.723 12.231 -16.422 1.00 79.50 90 ASN A O 1
ATOM 717 N N . ILE A 1 91 ? 21.379 12.365 -14.211 1.00 84.75 91 ILE A N 1
ATOM 718 C CA . ILE A 1 91 ? 22.790 12.616 -13.858 1.00 84.75 91 ILE A CA 1
ATOM 719 C C . ILE A 1 91 ? 23.630 11.329 -13.888 1.00 84.75 91 ILE A C 1
ATOM 721 O O . ILE A 1 91 ? 24.702 11.308 -14.488 1.00 84.75 91 ILE A O 1
ATOM 725 N N . TRP A 1 92 ? 23.172 10.254 -13.235 1.00 78.38 92 TRP A N 1
ATOM 726 C CA . TRP A 1 92 ? 23.951 9.009 -13.079 1.00 78.38 92 TRP A CA 1
ATOM 727 C C . TRP A 1 92 ? 23.610 7.918 -14.101 1.00 78.38 92 TRP A C 1
ATOM 729 O O . TRP A 1 92 ? 24.150 6.808 -14.042 1.00 78.38 92 TRP A O 1
ATOM 739 N N . GLY A 1 93 ? 22.720 8.220 -15.046 1.00 75.25 93 GLY A N 1
ATOM 740 C CA . GLY A 1 93 ? 22.151 7.240 -15.960 1.00 75.25 93 GLY A CA 1
ATOM 741 C C . GLY A 1 93 ? 21.143 6.317 -15.270 1.00 75.25 93 GLY A C 1
ATOM 742 O O . GLY A 1 93 ? 21.029 6.254 -14.050 1.00 75.25 93 GLY A O 1
ATOM 743 N N . ARG A 1 94 ? 20.391 5.557 -16.068 1.00 69.19 94 ARG A N 1
ATOM 744 C CA . ARG A 1 94 ? 19.191 4.818 -15.623 1.00 69.19 94 ARG A CA 1
ATOM 745 C C . ARG A 1 94 ? 19.491 3.573 -14.765 1.00 69.19 94 ARG A C 1
ATOM 747 O O . ARG A 1 94 ? 18.629 3.108 -14.026 1.00 69.19 94 ARG A O 1
ATOM 754 N N . ARG A 1 95 ? 20.723 3.044 -14.822 1.00 73.44 95 ARG A N 1
ATOM 755 C CA . ARG A 1 95 ? 21.134 1.792 -14.151 1.00 73.44 95 ARG A CA 1
ATOM 756 C C . ARG A 1 95 ? 21.353 1.941 -12.641 1.00 73.44 95 ARG A C 1
ATOM 758 O O . ARG A 1 95 ? 20.879 1.105 -11.877 1.00 73.44 95 ARG A O 1
ATOM 765 N N . TRP A 1 96 ? 22.072 2.973 -12.200 1.00 77.81 96 TRP A N 1
ATOM 766 C CA . TRP A 1 96 ? 22.413 3.166 -10.781 1.00 77.81 96 TRP A CA 1
ATOM 767 C C . TRP A 1 96 ? 21.206 3.498 -9.885 1.00 77.81 96 TRP A C 1
ATOM 769 O O . TRP A 1 96 ? 21.085 2.869 -8.834 1.00 77.81 96 TRP A O 1
ATOM 779 N N . PRO A 1 97 ? 20.271 4.380 -10.291 1.00 77.88 97 PRO A N 1
ATOM 780 C CA . PRO A 1 97 ? 19.043 4.645 -9.543 1.00 77.88 97 PRO A CA 1
ATOM 781 C C . PRO A 1 97 ? 18.127 3.422 -9.436 1.00 77.88 97 PRO A C 1
ATOM 783 O O . PRO A 1 97 ? 17.429 3.247 -8.444 1.00 77.88 97 PRO A O 1
ATOM 786 N N . MET A 1 98 ? 18.115 2.544 -10.446 1.00 73.06 98 MET A N 1
ATOM 787 C CA . MET A 1 98 ? 17.361 1.290 -10.373 1.00 73.06 98 MET A CA 1
ATOM 788 C C . MET A 1 98 ? 17.969 0.345 -9.325 1.00 73.06 98 MET A C 1
ATOM 790 O O . MET A 1 98 ? 17.244 -0.226 -8.515 1.00 73.06 98 MET A O 1
ATOM 794 N N . ILE A 1 99 ? 19.297 0.219 -9.265 1.00 79.00 99 ILE A N 1
ATOM 795 C CA . ILE A 1 99 ? 19.953 -0.614 -8.244 1.00 79.00 99 ILE A CA 1
ATOM 796 C C . ILE A 1 99 ? 19.768 -0.012 -6.842 1.00 79.00 99 ILE A C 1
ATOM 798 O O . ILE A 1 99 ? 19.424 -0.744 -5.914 1.00 79.00 99 ILE A O 1
ATOM 802 N N . SER A 1 100 ? 19.933 1.308 -6.680 1.00 81.19 100 SER A N 1
ATOM 803 C CA . SER A 1 100 ? 19.742 1.973 -5.382 1.00 81.19 100 SER A CA 1
ATOM 804 C C . SER A 1 100 ? 18.312 1.808 -4.869 1.00 81.19 100 SER A C 1
ATOM 806 O O . SER A 1 100 ? 18.115 1.511 -3.694 1.00 81.19 100 SER A O 1
ATOM 808 N N . SER A 1 101 ? 17.320 1.905 -5.756 1.00 76.75 101 SER A N 1
ATOM 809 C CA . SER A 1 101 ? 15.916 1.684 -5.414 1.00 76.75 101 SER A CA 1
ATOM 810 C C . SER A 1 101 ? 15.659 0.274 -4.866 1.00 76.75 101 SER A C 1
ATOM 812 O O . SER A 1 101 ? 14.964 0.126 -3.864 1.00 76.75 101 SER A O 1
ATOM 814 N N . GLY A 1 102 ? 16.274 -0.762 -5.450 1.00 75.88 102 GLY A N 1
ATOM 815 C CA . GLY A 1 102 ? 16.147 -2.140 -4.972 1.00 75.88 102 GLY A CA 1
ATOM 816 C C . GLY A 1 102 ? 16.782 -2.357 -3.596 1.00 75.88 102 GLY A C 1
ATOM 817 O O . GLY A 1 102 ? 16.232 -3.077 -2.768 1.00 75.88 102 GLY A O 1
ATOM 818 N N . VAL A 1 103 ? 17.903 -1.690 -3.311 1.00 81.88 103 VAL A N 1
ATOM 819 C CA . VAL A 1 103 ? 18.528 -1.724 -1.977 1.00 81.88 103 VAL A CA 1
ATOM 820 C C . VAL A 1 103 ? 17.645 -1.014 -0.948 1.00 81.88 103 VAL A C 1
ATOM 822 O O . VAL A 1 103 ? 17.408 -1.552 0.133 1.00 81.88 103 VAL A O 1
ATOM 825 N N . LEU A 1 104 ? 17.108 0.159 -1.292 1.00 80.31 104 LEU A N 1
ATOM 826 C CA . LEU A 1 104 ? 16.216 0.923 -0.414 1.00 80.31 104 LEU A CA 1
ATOM 827 C C . LEU A 1 104 ? 14.891 0.199 -0.158 1.00 80.31 104 LEU A C 1
ATOM 829 O O . LEU A 1 104 ? 14.356 0.302 0.942 1.00 80.31 104 LEU A O 1
ATOM 833 N N . LEU A 1 105 ? 14.399 -0.592 -1.115 1.00 76.50 105 LEU A N 1
ATOM 834 C CA . LEU A 1 105 ? 13.258 -1.484 -0.907 1.00 76.50 105 LEU A CA 1
ATOM 835 C C . LEU A 1 105 ? 13.532 -2.501 0.205 1.00 76.50 105 LEU A C 1
ATOM 837 O O . LEU A 1 105 ? 12.702 -2.671 1.099 1.00 76.50 105 LEU A O 1
ATOM 841 N N . ILE A 1 106 ? 14.674 -3.189 0.144 1.00 79.81 106 ILE A N 1
ATOM 842 C CA . ILE A 1 106 ? 15.025 -4.231 1.116 1.00 79.81 106 ILE A CA 1
ATOM 843 C C . ILE A 1 106 ? 15.221 -3.606 2.499 1.00 79.81 106 ILE A C 1
ATOM 845 O O . ILE A 1 106 ? 14.681 -4.110 3.483 1.00 79.81 106 ILE A O 1
ATOM 849 N N . LEU A 1 107 ? 15.941 -2.483 2.565 1.00 80.69 107 LEU A N 1
ATOM 850 C CA . LEU A 1 107 ? 16.177 -1.762 3.813 1.00 80.69 107 LEU A CA 1
ATOM 851 C C . LEU A 1 107 ? 14.875 -1.228 4.417 1.00 80.69 107 LEU A C 1
ATOM 853 O O . LEU A 1 107 ? 14.614 -1.487 5.585 1.00 80.69 107 LEU A O 1
ATOM 857 N N . GLY A 1 108 ? 14.036 -0.561 3.620 1.00 73.44 108 GLY A N 1
ATOM 858 C CA . GLY A 1 108 ? 12.753 -0.021 4.075 1.00 73.44 108 GLY A CA 1
ATOM 859 C C . GLY A 1 108 ? 11.795 -1.108 4.565 1.00 73.44 108 GLY A C 1
ATOM 860 O O . GLY A 1 108 ? 11.124 -0.943 5.578 1.00 73.44 108 GLY A O 1
ATOM 861 N N . SER A 1 109 ? 11.768 -2.262 3.893 1.00 72.81 109 SER A N 1
ATOM 862 C CA . SER A 1 109 ? 10.939 -3.397 4.326 1.00 72.81 109 SER A CA 1
ATOM 863 C C . SER A 1 109 ? 11.438 -3.998 5.646 1.00 72.81 109 SER A C 1
ATOM 865 O O . SER A 1 109 ? 10.632 -4.372 6.495 1.00 72.81 109 SER A O 1
ATOM 867 N N . ALA A 1 110 ? 12.759 -4.057 5.851 1.00 78.62 110 ALA A N 1
ATOM 868 C CA . ALA A 1 110 ? 13.346 -4.522 7.104 1.00 78.62 110 ALA A CA 1
ATOM 869 C C . ALA A 1 110 ? 13.088 -3.548 8.267 1.00 78.62 110 ALA A C 1
ATOM 871 O O . ALA A 1 110 ? 12.793 -3.993 9.377 1.00 78.62 110 ALA A O 1
ATOM 872 N N . THR A 1 111 ? 13.157 -2.234 8.026 1.00 74.25 111 THR A N 1
ATOM 873 C CA . THR A 1 111 ? 12.913 -1.225 9.069 1.00 74.25 111 THR A CA 1
ATOM 874 C C . THR A 1 111 ? 11.438 -1.124 9.450 1.00 74.25 111 THR A C 1
ATOM 876 O O . THR A 1 111 ? 11.139 -1.008 10.639 1.00 74.25 111 THR A O 1
ATOM 879 N N . CYS A 1 112 ? 10.518 -1.328 8.498 1.00 69.00 112 CYS A N 1
ATOM 880 C CA . CYS A 1 112 ? 9.078 -1.396 8.775 1.00 69.00 112 CYS A CA 1
ATOM 881 C C . CYS A 1 112 ? 8.721 -2.495 9.791 1.00 69.00 112 CYS A C 1
ATOM 883 O O . CYS A 1 112 ? 7.845 -2.286 10.627 1.00 69.00 112 CYS A O 1
ATOM 885 N N . GLY A 1 113 ? 9.416 -3.639 9.767 1.00 66.88 113 GLY A N 1
ATOM 886 C CA . GLY A 1 113 ? 9.193 -4.733 10.722 1.00 66.88 113 GLY A CA 1
ATOM 887 C C . GLY A 1 113 ? 9.622 -4.420 12.162 1.00 66.88 113 GLY A C 1
ATOM 888 O O . GLY A 1 113 ? 9.161 -5.077 13.092 1.00 66.88 113 GLY A O 1
ATOM 889 N N . TRP A 1 114 ? 10.478 -3.412 12.365 1.00 72.62 114 TRP A N 1
ATOM 890 C CA . TRP A 1 114 ? 10.945 -2.968 13.688 1.00 72.62 114 TRP A CA 1
ATOM 891 C C . TRP A 1 114 ? 10.333 -1.616 14.096 1.00 72.62 114 TRP A C 1
ATOM 893 O O . TRP A 1 114 ? 10.724 -1.009 15.094 1.00 72.62 114 TRP A O 1
ATOM 903 N N . ALA A 1 115 ? 9.372 -1.091 13.343 1.00 66.94 115 ALA A N 1
ATOM 904 C CA . ALA A 1 115 ? 8.825 0.220 13.642 1.00 66.94 115 ALA A CA 1
ATOM 905 C C . ALA A 1 115 ? 7.948 0.184 14.908 1.00 66.94 115 ALA A C 1
ATOM 907 O O . ALA A 1 115 ? 6.901 -0.454 14.953 1.00 66.94 115 ALA A O 1
ATOM 908 N N . THR A 1 116 ? 8.369 0.906 15.951 1.00 66.94 116 THR A N 1
ATOM 909 C CA . THR A 1 116 ? 7.660 0.981 17.248 1.00 66.94 116 THR A CA 1
ATOM 910 C C . THR A 1 116 ? 6.820 2.250 17.417 1.00 66.94 116 THR A C 1
ATOM 912 O O . THR A 1 116 ? 6.071 2.377 18.384 1.00 66.94 116 THR A O 1
ATOM 915 N N . SER A 1 117 ? 6.930 3.200 16.483 1.00 66.62 117 SER A N 1
ATOM 916 C CA . SER A 1 117 ? 6.251 4.497 16.532 1.00 66.62 117 SER A CA 1
ATOM 917 C C . SER A 1 117 ? 5.691 4.884 15.166 1.00 66.62 117 SER A C 1
ATOM 919 O O . SER A 1 117 ? 6.335 4.673 14.137 1.00 66.62 117 SER A O 1
ATOM 921 N N . SER A 1 118 ? 4.534 5.553 15.153 1.00 61.66 118 SER A N 1
ATOM 922 C CA . SER A 1 118 ? 3.916 6.091 13.935 1.00 61.66 118 SER A CA 1
ATOM 923 C C . SER A 1 118 ? 4.835 7.058 13.178 1.00 61.66 118 SER A C 1
ATOM 925 O O . SER A 1 118 ? 4.771 7.130 11.958 1.00 61.66 118 SER A O 1
ATOM 927 N N . SER A 1 119 ? 5.722 7.782 13.872 1.00 66.06 119 SER A N 1
ATOM 928 C CA . SER A 1 119 ? 6.703 8.669 13.228 1.00 66.06 119 SER A CA 1
ATOM 929 C C . SER A 1 119 ? 7.796 7.905 12.477 1.00 66.06 119 SER A C 1
ATOM 931 O O . SER A 1 119 ? 8.250 8.362 11.432 1.00 66.06 119 SER A O 1
ATOM 933 N N . MET A 1 120 ? 8.201 6.743 12.997 1.00 70.44 120 MET A N 1
ATOM 934 C CA . MET A 1 120 ? 9.189 5.871 12.360 1.00 70.44 120 MET A CA 1
ATOM 935 C C . MET A 1 120 ? 8.609 5.254 11.086 1.00 70.44 120 MET A C 1
ATOM 937 O O . MET A 1 120 ? 9.246 5.322 10.044 1.00 70.44 120 MET A O 1
ATOM 941 N N . LEU A 1 121 ? 7.346 4.810 11.132 1.00 67.00 121 LEU A N 1
ATOM 942 C CA . LEU A 1 121 ? 6.623 4.331 9.949 1.00 67.00 121 LEU A CA 1
ATOM 943 C C . LEU A 1 121 ? 6.547 5.382 8.830 1.00 67.00 121 LEU A C 1
ATOM 945 O O . LEU A 1 121 ? 6.701 5.039 7.661 1.00 67.00 121 LEU A O 1
ATOM 949 N N . ILE A 1 122 ? 6.328 6.660 9.169 1.00 70.94 122 ILE A N 1
ATOM 950 C CA . ILE A 1 122 ? 6.307 7.752 8.180 1.00 70.94 122 ILE A CA 1
ATOM 951 C C . ILE A 1 122 ? 7.694 7.930 7.543 1.00 70.94 122 ILE A C 1
ATOM 953 O O . ILE A 1 122 ? 7.793 8.029 6.323 1.00 70.94 122 ILE A O 1
ATOM 957 N N . ALA A 1 123 ? 8.760 7.934 8.349 1.00 73.31 123 ALA A N 1
ATOM 958 C CA . ALA A 1 123 ? 10.129 8.086 7.853 1.00 73.31 123 ALA A CA 1
ATOM 959 C C . ALA A 1 123 ? 10.572 6.901 6.973 1.00 73.31 123 ALA A C 1
ATOM 961 O O . ALA A 1 123 ? 11.157 7.110 5.909 1.00 73.31 123 ALA A O 1
ATOM 962 N N . ASP A 1 124 ? 10.240 5.670 7.368 1.00 73.12 124 ASP A N 1
ATOM 963 C CA . ASP A 1 124 ? 10.515 4.463 6.581 1.00 73.12 124 ASP A CA 1
ATOM 964 C C . ASP A 1 124 ? 9.785 4.491 5.230 1.00 73.12 124 ASP A C 1
ATOM 966 O O . ASP A 1 124 ? 10.335 4.079 4.203 1.00 73.12 124 ASP A O 1
ATOM 970 N N . ARG A 1 125 ? 8.571 5.056 5.181 1.00 71.06 125 ARG A N 1
ATOM 971 C CA . ARG A 1 125 ? 7.852 5.245 3.913 1.00 71.06 125 ARG A CA 1
ATOM 972 C C . ARG A 1 125 ? 8.462 6.289 3.021 1.00 71.06 125 ARG A C 1
ATOM 974 O O . ARG A 1 125 ? 8.499 6.061 1.814 1.00 71.06 125 ARG A O 1
ATOM 981 N N . SER A 1 126 ? 9.017 7.357 3.585 1.00 74.25 126 SER A N 1
ATOM 982 C CA . SER A 1 126 ? 9.742 8.322 2.770 1.00 74.25 126 SER A CA 1
ATOM 983 C C . SER A 1 126 ? 10.853 7.666 1.953 1.00 74.25 126 SER A C 1
ATOM 985 O O . SER A 1 126 ? 11.041 7.990 0.779 1.00 74.25 126 SER A O 1
ATOM 987 N N . ILE A 1 127 ? 11.531 6.688 2.556 1.00 74.38 127 ILE A N 1
ATOM 988 C CA . ILE A 1 127 ? 12.598 5.910 1.930 1.00 74.38 127 ILE A CA 1
ATOM 989 C C . ILE A 1 127 ? 12.038 4.902 0.916 1.00 74.38 127 ILE A C 1
ATOM 991 O O . ILE A 1 127 ? 12.566 4.773 -0.188 1.00 74.38 127 ILE A O 1
ATOM 995 N N . GLN A 1 128 ? 10.956 4.198 1.252 1.00 72.06 128 GLN A N 1
ATOM 996 C CA . GLN A 1 128 ? 10.380 3.177 0.374 1.00 72.06 128 GLN A CA 1
ATOM 997 C C . GLN A 1 128 ? 9.650 3.765 -0.849 1.00 72.06 128 GLN A C 1
ATOM 999 O O . GLN A 1 128 ? 9.589 3.133 -1.903 1.00 72.06 128 GLN A O 1
ATOM 1004 N N . GLU A 1 129 ? 9.127 4.988 -0.765 1.00 74.69 129 GLU A N 1
ATOM 1005 C CA . GLU A 1 129 ? 8.490 5.663 -1.905 1.00 74.69 129 GLU A CA 1
ATOM 1006 C C . GLU A 1 129 ? 9.483 5.999 -3.021 1.00 74.69 129 GLU A C 1
ATOM 1008 O O . GLU A 1 129 ? 9.115 5.982 -4.198 1.00 74.69 129 GLU A O 1
ATOM 1013 N N . TYR A 1 130 ? 10.759 6.201 -2.675 1.00 78.62 130 TYR A N 1
ATOM 1014 C CA . TYR A 1 130 ? 11.834 6.342 -3.661 1.00 78.62 130 TYR A CA 1
ATOM 1015 C C . TYR A 1 130 ? 11.992 5.088 -4.514 1.00 78.62 130 TYR A C 1
ATOM 1017 O O . TYR A 1 130 ? 12.334 5.158 -5.693 1.00 78.62 130 TYR A O 1
ATOM 1025 N N . TYR A 1 131 ? 11.686 3.927 -3.944 1.00 77.25 131 TYR A N 1
ATOM 1026 C CA . TYR A 1 131 ? 11.647 2.705 -4.713 1.00 77.25 131 TYR A CA 1
ATOM 1027 C C . TYR A 1 131 ? 10.457 2.662 -5.685 1.00 77.25 131 TYR A C 1
ATOM 1029 O O . TYR A 1 131 ? 10.637 2.333 -6.858 1.00 77.25 131 TYR A O 1
ATOM 1037 N N . CYS A 1 132 ? 9.254 3.045 -5.252 1.00 76.00 132 CYS A N 1
ATOM 1038 C CA . CYS A 1 132 ? 8.069 2.994 -6.113 1.00 76.00 132 CYS A CA 1
ATOM 1039 C C . CYS A 1 132 ? 8.205 3.882 -7.364 1.00 76.00 132 CYS A C 1
ATOM 1041 O O . CYS A 1 132 ? 7.743 3.496 -8.441 1.00 76.00 132 CYS A O 1
ATOM 1043 N N . SER A 1 133 ? 8.847 5.049 -7.253 1.00 78.75 133 SER A N 1
ATOM 1044 C CA . SER A 1 133 ? 9.049 5.964 -8.389 1.00 78.75 133 SER A CA 1
ATOM 1045 C C . SER A 1 133 ? 10.002 5.413 -9.459 1.00 78.75 133 SER A C 1
ATOM 1047 O O . SER A 1 133 ? 9.933 5.838 -10.612 1.00 78.75 133 SER A O 1
ATOM 1049 N N . SER A 1 134 ? 10.832 4.424 -9.114 1.00 79.12 134 SER A N 1
ATOM 1050 C CA . SER A 1 134 ? 11.781 3.777 -10.030 1.00 79.12 134 SER A CA 1
ATOM 1051 C C . SER A 1 134 ? 11.169 2.700 -10.933 1.00 79.12 134 SER A C 1
ATOM 1053 O O . SER A 1 134 ? 11.728 2.378 -11.983 1.00 79.12 134 SER A O 1
ATOM 1055 N N . LEU A 1 135 ? 10.018 2.144 -10.540 1.00 78.38 135 LEU A N 1
ATOM 1056 C CA . LEU A 1 135 ? 9.452 0.934 -11.139 1.00 78.38 135 LEU A CA 1
ATOM 1057 C C . LEU A 1 135 ? 9.039 1.118 -12.598 1.00 78.38 135 LEU A C 1
ATOM 1059 O O . LEU A 1 135 ? 9.440 0.339 -13.460 1.00 78.38 135 LEU A O 1
ATOM 1063 N N . LEU A 1 136 ? 8.242 2.149 -12.877 1.00 81.19 136 LEU A N 1
ATOM 1064 C CA . LEU A 1 136 ? 7.746 2.409 -14.226 1.00 81.19 136 LEU A CA 1
ATOM 1065 C C . LEU A 1 136 ? 8.895 2.747 -15.200 1.00 81.19 136 LEU A C 1
ATOM 1067 O O . LEU A 1 136 ? 8.976 2.099 -16.247 1.00 81.19 136 LEU A O 1
ATOM 1071 N N . PRO A 1 137 ? 9.850 3.637 -14.853 1.00 78.94 137 PRO A N 1
ATOM 1072 C CA . PRO A 1 137 ? 11.040 3.857 -15.672 1.00 78.94 137 PRO A CA 1
ATOM 1073 C C . PRO A 1 137 ? 11.886 2.599 -15.892 1.00 78.94 137 PRO A C 1
ATOM 1075 O O . PRO A 1 137 ? 12.477 2.463 -16.963 1.00 78.94 137 PRO A O 1
ATOM 1078 N N . ALA A 1 138 ? 11.965 1.690 -14.914 1.00 77.12 138 ALA A N 1
ATOM 1079 C CA . ALA A 1 138 ? 12.694 0.428 -15.044 1.00 77.12 138 ALA A CA 1
ATOM 1080 C C . ALA A 1 138 ? 12.007 -0.543 -16.018 1.00 77.12 138 ALA A C 1
ATOM 1082 O O . ALA A 1 138 ? 12.681 -1.143 -16.852 1.00 77.12 138 ALA A O 1
ATOM 1083 N N . ILE A 1 139 ? 10.675 -0.651 -15.967 1.00 76.56 139 ILE A N 1
ATOM 1084 C CA . ILE A 1 139 ? 9.889 -1.455 -16.918 1.00 76.56 139 ILE A CA 1
ATOM 1085 C C . ILE A 1 139 ? 10.060 -0.902 -18.336 1.00 76.56 139 ILE A C 1
ATOM 1087 O O . ILE A 1 139 ? 10.403 -1.644 -19.253 1.00 76.56 139 ILE A O 1
ATOM 1091 N N . GLN A 1 140 ? 9.906 0.412 -18.500 1.00 79.75 140 GLN A N 1
ATOM 1092 C CA . GLN A 1 140 ? 10.076 1.089 -19.786 1.00 79.75 140 GLN A CA 1
ATOM 1093 C C . GLN A 1 140 ? 11.522 1.043 -20.301 1.00 79.75 140 GLN A C 1
ATOM 1095 O O . GLN A 1 140 ? 11.748 1.267 -21.478 1.00 79.75 140 GLN A O 1
ATOM 1100 N N . ALA A 1 141 ? 12.521 0.791 -19.444 1.00 77.12 141 ALA A N 1
ATOM 1101 C CA . ALA A 1 141 ? 13.924 0.715 -19.875 1.00 77.12 141 ALA A CA 1
ATOM 1102 C C . ALA A 1 141 ? 14.231 -0.591 -20.610 1.00 77.12 141 ALA A C 1
ATOM 1104 O O . ALA A 1 141 ? 15.204 -0.667 -21.353 1.00 77.12 141 ALA A O 1
ATOM 1105 N N . ALA A 1 142 ? 13.437 -1.627 -20.343 1.00 70.38 142 ALA A N 1
ATOM 1106 C CA . ALA A 1 142 ? 13.585 -2.942 -20.946 1.00 70.38 142 ALA A CA 1
ATOM 1107 C C . ALA A 1 142 ? 12.770 -3.092 -22.244 1.00 70.38 142 ALA A C 1
ATOM 1109 O O . ALA A 1 142 ? 12.823 -4.150 -22.867 1.00 70.38 142 ALA A O 1
ATOM 1110 N N . LEU A 1 143 ? 11.997 -2.070 -22.619 1.00 75.19 143 LEU A N 1
ATOM 1111 C CA . LEU A 1 143 ? 11.030 -2.071 -23.714 1.00 75.19 143 LEU A CA 1
ATOM 1112 C C . LEU A 1 143 ? 11.434 -1.072 -24.803 1.00 75.19 143 LEU A C 1
ATOM 1114 O O . LEU A 1 143 ? 12.177 -0.132 -24.528 1.00 75.19 143 LEU A O 1
ATOM 1118 N N . SER A 1 144 ? 10.941 -1.281 -26.024 1.00 77.38 144 SER A N 1
ATOM 1119 C CA . SER A 1 144 ? 11.024 -0.292 -27.100 1.00 77.38 144 SER A CA 1
ATOM 1120 C C . SER A 1 144 ? 10.089 0.890 -26.825 1.00 77.38 144 SER A C 1
ATOM 1122 O O . SER A 1 144 ? 9.112 0.766 -26.079 1.00 77.38 144 SER A O 1
ATOM 1124 N N . ASP A 1 145 ? 10.378 2.038 -27.441 1.00 74.62 145 ASP A N 1
ATOM 1125 C CA . ASP A 1 145 ? 9.591 3.264 -27.256 1.00 74.62 145 ASP A CA 1
ATOM 1126 C C . ASP A 1 145 ? 8.124 3.085 -27.694 1.00 74.62 145 ASP A C 1
ATOM 1128 O O . ASP A 1 145 ? 7.222 3.629 -27.052 1.00 74.62 145 ASP A O 1
ATOM 1132 N N . ASP A 1 146 ? 7.866 2.230 -28.688 1.00 78.44 146 ASP A N 1
ATOM 1133 C CA . ASP A 1 146 ? 6.514 1.899 -29.163 1.00 78.44 146 ASP A CA 1
ATOM 1134 C C . ASP A 1 146 ? 5.666 1.177 -28.098 1.00 78.44 146 ASP A C 1
ATOM 1136 O O . ASP A 1 146 ? 4.453 1.378 -28.000 1.00 78.44 146 ASP A O 1
ATOM 1140 N N . ASP A 1 147 ? 6.302 0.392 -27.224 1.00 80.31 147 ASP A N 1
ATOM 1141 C CA . ASP A 1 147 ? 5.634 -0.339 -26.142 1.00 80.31 147 ASP A CA 1
ATOM 1142 C C . ASP A 1 147 ? 5.492 0.489 -24.855 1.00 80.31 147 ASP A C 1
ATOM 1144 O O . ASP A 1 147 ? 4.873 0.043 -23.878 1.00 80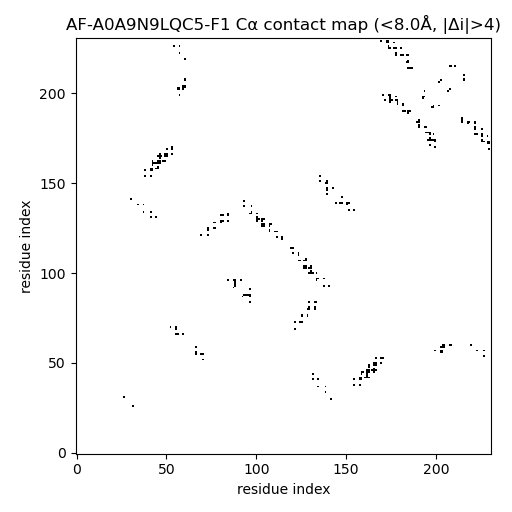.31 147 ASP A O 1
ATOM 1148 N N . ALA A 1 148 ? 6.061 1.698 -24.805 1.00 77.38 148 ALA A N 1
ATOM 1149 C CA . ALA A 1 148 ? 6.103 2.501 -23.587 1.00 77.38 148 ALA A CA 1
ATOM 1150 C C . ALA A 1 148 ? 4.696 2.816 -23.055 1.00 77.38 148 ALA A C 1
ATOM 1152 O O . ALA A 1 148 ? 4.460 2.724 -21.844 1.00 77.38 148 ALA A O 1
ATOM 1153 N N . ALA A 1 149 ? 3.747 3.108 -23.950 1.00 82.62 149 ALA A N 1
ATOM 1154 C CA . ALA A 1 149 ? 2.349 3.344 -23.595 1.00 82.62 149 ALA A CA 1
ATOM 1155 C C . ALA A 1 149 ? 1.669 2.071 -23.060 1.00 82.62 149 ALA A C 1
ATOM 1157 O O . ALA A 1 149 ? 1.063 2.098 -21.987 1.00 82.62 149 ALA A O 1
ATOM 1158 N N . ALA A 1 150 ? 1.823 0.938 -23.755 1.00 81.38 150 ALA A N 1
ATOM 1159 C CA . ALA A 1 150 ? 1.253 -0.343 -23.336 1.00 81.38 150 ALA A CA 1
ATOM 1160 C C . ALA A 1 150 ? 1.792 -0.786 -21.965 1.00 81.38 150 ALA A C 1
ATOM 1162 O O . ALA A 1 150 ? 1.042 -1.248 -21.104 1.00 81.38 150 ALA A O 1
ATOM 1163 N N . SER A 1 151 ? 3.084 -0.574 -21.718 1.00 78.25 151 SER A N 1
ATOM 1164 C CA . SER A 1 151 ? 3.725 -0.904 -20.444 1.00 78.25 151 SER A CA 1
ATOM 1165 C C . SER A 1 151 ? 3.231 -0.058 -19.275 1.00 78.25 151 SER A C 1
ATOM 1167 O O . SER A 1 151 ? 3.022 -0.589 -18.184 1.00 78.25 151 SER A O 1
ATOM 1169 N N . ALA A 1 152 ? 2.972 1.233 -19.503 1.00 81.19 152 ALA A N 1
ATOM 1170 C CA . ALA A 1 152 ? 2.392 2.114 -18.500 1.00 81.19 152 ALA A CA 1
ATOM 1171 C C . ALA A 1 152 ? 0.968 1.675 -18.134 1.00 81.19 152 ALA A C 1
ATOM 1173 O O . ALA A 1 152 ? 0.609 1.658 -16.955 1.00 81.19 152 ALA A O 1
ATOM 1174 N N . VAL A 1 153 ? 0.182 1.251 -19.129 1.00 84.81 153 VAL A N 1
ATOM 1175 C CA . VAL A 1 153 ? -1.164 0.704 -18.917 1.00 84.81 153 VAL A CA 1
ATOM 1176 C C . VAL A 1 153 ? -1.104 -0.600 -18.120 1.00 84.81 153 VAL A C 1
ATOM 1178 O O . VAL A 1 153 ? -1.806 -0.733 -17.118 1.00 84.81 153 VAL A O 1
ATOM 1181 N N . LEU A 1 154 ? -0.235 -1.542 -18.497 1.00 83.69 154 LEU A N 1
ATOM 1182 C CA . LEU A 1 154 ? -0.061 -2.801 -17.764 1.00 83.69 154 LEU A CA 1
ATOM 1183 C C . LEU A 1 154 ? 0.379 -2.560 -16.317 1.00 83.69 154 LEU A C 1
ATOM 1185 O O . LEU A 1 154 ? -0.194 -3.135 -15.392 1.00 83.69 154 LEU A O 1
ATOM 1189 N N . PHE A 1 155 ? 1.340 -1.660 -16.109 1.00 81.88 155 PHE A N 1
ATOM 1190 C CA . PHE A 1 155 ? 1.780 -1.253 -14.779 1.00 81.88 155 PHE A CA 1
ATOM 1191 C C . PHE A 1 155 ? 0.623 -0.677 -13.947 1.00 81.88 155 PHE A C 1
ATOM 1193 O O . PHE A 1 155 ? 0.429 -1.070 -12.794 1.00 81.88 155 PHE A O 1
ATOM 1200 N N . ALA A 1 156 ? -0.193 0.203 -14.534 1.00 82.75 156 ALA A N 1
ATOM 1201 C CA . ALA A 1 156 ? -1.356 0.785 -13.868 1.00 82.75 156 ALA A CA 1
ATOM 1202 C C . ALA A 1 156 ? -2.428 -0.261 -13.517 1.00 82.75 156 ALA A C 1
ATOM 1204 O O . ALA A 1 156 ? -3.022 -0.185 -12.437 1.00 82.75 156 ALA A O 1
ATOM 1205 N N . ILE A 1 157 ? -2.654 -1.254 -14.382 1.00 86.19 157 ILE A N 1
ATOM 1206 C CA . ILE A 1 157 ? -3.587 -2.363 -14.132 1.00 86.19 157 ILE A CA 1
ATOM 1207 C C . ILE A 1 157 ? -3.096 -3.223 -12.963 1.00 86.19 157 ILE A C 1
ATOM 1209 O O . ILE A 1 157 ? -3.843 -3.450 -12.009 1.00 86.19 157 ILE A O 1
ATOM 1213 N N . ILE A 1 158 ? -1.831 -3.655 -12.997 1.00 83.62 158 ILE A N 1
ATOM 1214 C CA . ILE A 1 158 ? -1.223 -4.488 -11.946 1.00 83.62 158 ILE A CA 1
ATOM 1215 C C . ILE A 1 158 ? -1.283 -3.776 -10.591 1.00 83.62 158 ILE A C 1
ATOM 1217 O O . ILE A 1 158 ? -1.652 -4.372 -9.571 1.00 83.62 158 ILE A O 1
ATOM 1221 N N . ARG A 1 159 ? -0.965 -2.477 -10.588 1.00 79.31 159 ARG A N 1
ATOM 1222 C CA . ARG A 1 159 ? -1.016 -1.637 -9.393 1.00 79.31 159 ARG A CA 1
ATOM 1223 C C . ARG A 1 159 ? -2.446 -1.473 -8.880 1.00 79.31 159 ARG A C 1
ATOM 1225 O O . ARG A 1 159 ? -2.666 -1.639 -7.684 1.00 79.31 159 ARG A O 1
ATOM 1232 N N . SER A 1 160 ? -3.412 -1.208 -9.761 1.00 82.94 160 SER A N 1
ATOM 1233 C CA . SER A 1 160 ? -4.831 -1.095 -9.392 1.00 82.94 160 SER A CA 1
ATOM 1234 C C . SER A 1 160 ? -5.342 -2.366 -8.719 1.00 82.94 160 SER A C 1
ATOM 1236 O O . SER A 1 160 ? -5.992 -2.290 -7.679 1.00 82.94 160 SER A O 1
ATOM 1238 N N . PHE A 1 161 ? -4.987 -3.539 -9.248 1.00 84.75 161 PHE A N 1
ATOM 1239 C CA . PHE A 1 161 ? -5.353 -4.819 -8.642 1.00 84.75 161 PHE A CA 1
ATOM 1240 C C . PHE A 1 161 ? -4.755 -4.983 -7.236 1.00 84.75 161 PHE A C 1
ATOM 1242 O O . PHE A 1 161 ? -5.450 -5.386 -6.302 1.00 84.75 161 PHE A O 1
ATOM 1249 N N . GLY A 1 162 ? -3.489 -4.584 -7.061 1.00 79.50 162 GLY A N 1
ATOM 1250 C CA . GLY A 1 162 ? -2.823 -4.570 -5.754 1.00 79.50 162 GLY A CA 1
ATOM 1251 C C . GLY A 1 162 ? -3.484 -3.631 -4.753 1.00 79.50 162 GLY A C 1
ATOM 1252 O O . GLY A 1 162 ? -3.640 -4.000 -3.594 1.00 79.50 162 GLY A O 1
ATOM 1253 N N . THR A 1 163 ? -3.966 -2.470 -5.199 1.00 78.62 163 THR A N 1
ATOM 1254 C CA . THR A 1 163 ? -4.701 -1.537 -4.335 1.00 78.62 163 THR A CA 1
ATOM 1255 C C . THR A 1 163 ? -6.006 -2.157 -3.835 1.00 78.62 163 THR A C 1
ATOM 1257 O O . THR A 1 163 ? -6.337 -2.055 -2.656 1.00 78.62 163 THR A O 1
ATOM 1260 N N . VAL A 1 164 ? -6.758 -2.821 -4.722 1.00 82.81 164 VAL A N 1
ATOM 1261 C CA . VAL A 1 164 ? -8.051 -3.428 -4.367 1.00 82.81 164 VAL A CA 1
ATOM 1262 C C . VAL A 1 164 ? -7.859 -4.488 -3.287 1.00 82.81 164 VAL A C 1
ATOM 1264 O O . VAL A 1 164 ? -8.557 -4.470 -2.272 1.00 82.81 164 VAL A O 1
ATOM 1267 N N . TRP A 1 165 ? -6.899 -5.394 -3.465 1.00 81.94 165 TRP A N 1
ATOM 1268 C CA . TRP A 1 165 ? -6.650 -6.469 -2.501 1.00 81.94 165 TRP A CA 1
ATOM 1269 C C . TRP A 1 165 ? -5.969 -5.972 -1.228 1.00 81.94 165 TRP A C 1
ATOM 1271 O O . TRP A 1 165 ? -6.325 -6.422 -0.139 1.00 81.94 165 TRP A O 1
ATOM 1281 N N . GLY A 1 166 ? -5.071 -4.995 -1.353 1.00 76.06 166 GLY A N 1
ATOM 1282 C CA . GLY A 1 166 ? -4.393 -4.365 -0.228 1.00 76.06 166 GLY A CA 1
ATOM 1283 C C . GLY A 1 166 ? -5.333 -3.620 0.723 1.00 76.06 166 GLY A C 1
ATOM 1284 O O . GLY A 1 166 ? -5.079 -3.600 1.920 1.00 76.06 166 GLY A O 1
ATOM 1285 N N . ILE A 1 167 ? -6.462 -3.090 0.238 1.00 78.94 167 ILE A N 1
ATOM 1286 C CA . ILE A 1 167 ? -7.522 -2.549 1.108 1.00 78.94 167 ILE A CA 1
ATOM 1287 C C . ILE A 1 167 ? -8.445 -3.674 1.593 1.00 78.94 167 ILE A C 1
ATOM 1289 O O . ILE A 1 167 ? -8.769 -3.760 2.776 1.00 78.94 167 ILE A O 1
ATOM 1293 N N . THR A 1 168 ? -8.881 -4.553 0.689 1.00 83.81 168 THR A N 1
ATOM 1294 C CA . THR A 1 168 ? -9.957 -5.513 0.983 1.00 83.81 168 THR A CA 1
ATOM 1295 C C . THR A 1 168 ? -9.544 -6.569 2.009 1.00 83.81 168 THR A C 1
ATOM 1297 O O . THR A 1 168 ? -10.332 -6.879 2.902 1.00 83.81 168 THR A O 1
ATOM 1300 N N . ILE A 1 169 ? -8.323 -7.114 1.924 1.00 86.19 169 ILE A N 1
ATOM 1301 C CA . ILE A 1 169 ? -7.861 -8.184 2.823 1.00 86.19 169 ILE A CA 1
ATOM 1302 C C . ILE A 1 169 ? -7.723 -7.677 4.271 1.00 86.19 169 ILE A C 1
ATOM 1304 O O . ILE A 1 169 ? -8.362 -8.266 5.148 1.00 86.19 169 ILE A O 1
ATOM 1308 N N . PRO A 1 170 ? -6.992 -6.581 4.563 1.00 80.00 170 PRO A N 1
ATOM 1309 C CA . 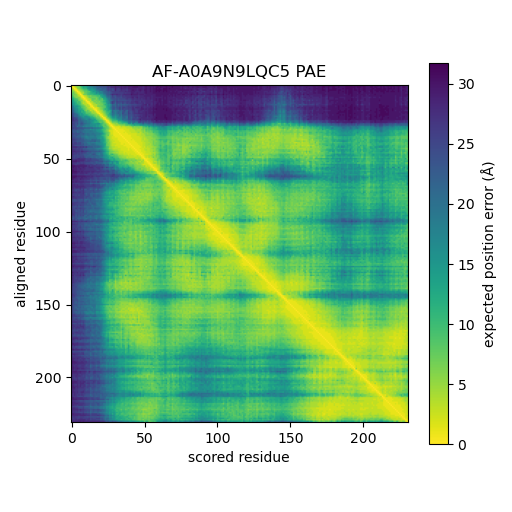PRO A 1 170 ? -6.913 -6.030 5.916 1.00 80.00 170 PRO A CA 1
ATOM 1310 C C . PRO A 1 170 ? -8.275 -5.627 6.477 1.00 80.00 170 PRO A C 1
ATOM 1312 O O . PRO A 1 170 ? -8.562 -5.923 7.634 1.00 80.00 170 PRO A O 1
ATOM 1315 N N . VAL A 1 171 ? -9.150 -5.021 5.664 1.00 81.38 171 VAL A N 1
ATOM 1316 C CA . VAL A 1 171 ? -10.513 -4.659 6.089 1.00 81.38 171 VAL A CA 1
ATOM 1317 C C . VAL A 1 171 ? -11.331 -5.903 6.444 1.00 81.38 171 VAL A C 1
ATOM 1319 O O . VAL A 1 171 ? -12.043 -5.907 7.450 1.00 81.38 171 VAL A O 1
ATOM 1322 N N . ALA A 1 172 ? -11.219 -6.983 5.667 1.00 86.88 172 ALA A N 1
ATOM 1323 C CA . ALA A 1 172 ? -11.890 -8.245 5.963 1.00 86.88 172 ALA A CA 1
ATOM 1324 C C . ALA A 1 172 ? -11.346 -8.899 7.245 1.00 86.88 172 ALA A C 1
ATOM 1326 O O . ALA A 1 172 ? -12.132 -9.338 8.087 1.00 86.88 172 ALA A O 1
ATOM 1327 N N . ILE A 1 173 ? -10.020 -8.926 7.429 1.00 87.06 173 ILE A N 1
ATOM 1328 C CA . ILE A 1 173 ? -9.377 -9.431 8.653 1.00 87.06 173 ILE A CA 1
ATOM 1329 C C . ILE A 1 173 ? -9.841 -8.611 9.858 1.00 87.06 173 ILE A C 1
ATOM 1331 O O . ILE A 1 173 ? -10.321 -9.187 10.833 1.00 87.06 173 ILE A O 1
ATOM 1335 N N . PHE A 1 174 ? -9.776 -7.281 9.764 1.00 85.50 174 PHE A N 1
ATOM 1336 C CA . PHE A 1 174 ? -10.233 -6.358 10.797 1.00 85.50 174 PHE A CA 1
ATOM 1337 C C . PHE A 1 174 ? -11.687 -6.629 11.186 1.00 85.50 174 PHE A C 1
ATOM 1339 O O . PHE A 1 174 ? -11.983 -6.847 12.356 1.00 85.50 174 PHE A O 1
ATOM 1346 N N . ASN A 1 175 ? -12.598 -6.669 10.210 1.00 87.88 175 ASN A N 1
ATOM 1347 C CA . ASN A 1 175 ? -14.021 -6.891 10.455 1.00 87.88 175 ASN A CA 1
ATOM 1348 C C . ASN A 1 175 ? -14.295 -8.265 11.082 1.00 87.88 175 ASN A C 1
ATOM 1350 O O . ASN A 1 175 ? -15.127 -8.380 11.982 1.00 87.88 175 ASN A O 1
ATOM 1354 N N . ASN A 1 176 ? -13.570 -9.301 10.659 1.00 90.38 176 ASN A N 1
ATOM 1355 C CA . ASN A 1 176 ? -13.672 -10.630 11.256 1.00 90.38 176 ASN A CA 1
ATOM 1356 C C . ASN A 1 176 ? -13.177 -10.648 12.708 1.00 90.38 176 ASN A C 1
ATOM 1358 O O . ASN A 1 176 ? -13.812 -11.266 13.564 1.00 90.38 176 ASN A O 1
ATOM 1362 N N . GLN A 1 177 ? -12.076 -9.958 13.007 1.00 88.56 177 GLN A N 1
ATOM 1363 C CA . GLN A 1 177 ? -11.551 -9.859 14.370 1.00 88.56 177 GLN A CA 1
ATOM 1364 C C . GLN A 1 177 ? -12.438 -8.991 15.265 1.00 88.56 177 GLN A C 1
ATOM 1366 O O . GLN A 1 177 ? -12.733 -9.369 16.397 1.00 88.56 177 GLN A O 1
ATOM 1371 N N . PHE A 1 178 ? -12.958 -7.883 14.742 1.00 88.12 178 PHE A N 1
ATOM 1372 C CA . PHE A 1 178 ? -13.921 -7.042 15.443 1.00 88.12 178 PHE A CA 1
ATOM 1373 C C . PHE A 1 178 ? -15.190 -7.830 15.783 1.00 88.12 178 PHE A C 1
ATOM 1375 O O . PHE A 1 178 ? -15.638 -7.806 16.928 1.00 88.12 178 PHE A O 1
ATOM 1382 N N . ASN A 1 179 ? -15.719 -8.611 14.831 1.00 89.31 179 ASN A N 1
ATOM 1383 C CA . ASN A 1 179 ? -16.870 -9.484 15.063 1.00 89.31 179 ASN A CA 1
ATOM 1384 C C . ASN A 1 179 ? -16.611 -10.506 16.182 1.00 89.31 179 ASN A C 1
ATOM 1386 O O . ASN A 1 179 ? -17.494 -10.744 17.005 1.00 89.31 179 ASN A O 1
ATOM 1390 N N . LYS A 1 180 ? -15.395 -11.065 16.270 1.00 88.88 180 LYS A N 1
ATOM 1391 C CA . LYS A 1 180 ? -15.003 -11.952 17.379 1.00 88.88 180 LYS A CA 1
ATOM 1392 C C . LYS A 1 180 ? -14.947 -11.237 18.725 1.00 88.88 180 LYS A C 1
ATOM 1394 O O . LYS A 1 180 ? -15.141 -11.894 19.736 1.00 88.88 180 LYS A O 1
ATOM 1399 N N . LEU A 1 181 ? -14.693 -9.930 18.753 1.00 89.31 181 LEU A N 1
ATOM 1400 C CA . LEU A 1 181 ? -14.586 -9.117 19.970 1.00 89.31 181 LEU A CA 1
ATOM 1401 C C . LEU A 1 181 ? -15.891 -8.383 20.340 1.00 89.31 181 LEU A C 1
ATOM 1403 O O . LEU A 1 181 ? -15.970 -7.799 21.423 1.00 89.31 181 LEU A O 1
ATOM 1407 N N . LEU A 1 182 ? -16.940 -8.459 19.507 1.00 86.88 182 LEU A N 1
ATOM 1408 C CA . LEU A 1 182 ? -18.247 -7.811 19.727 1.00 86.88 182 LEU A CA 1
ATOM 1409 C C . LEU A 1 182 ? -18.898 -8.160 21.073 1.00 86.88 182 LEU A C 1
ATOM 1411 O O . LEU A 1 182 ? -19.676 -7.365 21.604 1.00 86.88 182 LEU A O 1
ATOM 1415 N N . TYR A 1 183 ? -18.587 -9.329 21.641 1.00 86.31 183 TYR A N 1
ATOM 1416 C CA . TYR A 1 183 ? -19.110 -9.753 22.943 1.00 86.31 183 TYR A CA 1
ATOM 1417 C C . TYR A 1 183 ? -18.680 -8.828 24.093 1.00 86.31 183 TYR A C 1
ATOM 1419 O O . TYR A 1 183 ? -19.366 -8.773 25.111 1.00 86.31 183 TYR A O 1
ATOM 1427 N N . ARG A 1 184 ? -17.578 -8.078 23.936 1.00 87.19 184 ARG A N 1
ATOM 1428 C CA . ARG A 1 184 ? -17.079 -7.128 24.944 1.00 87.19 184 ARG A CA 1
ATOM 1429 C C . ARG A 1 184 ? -17.904 -5.839 25.022 1.00 87.19 184 ARG A C 1
ATOM 1431 O O . ARG A 1 184 ? -17.845 -5.151 26.036 1.00 87.19 184 ARG A O 1
ATOM 1438 N N . ILE A 1 185 ? -18.675 -5.512 23.982 1.00 86.25 185 ILE A N 1
ATOM 1439 C CA . ILE A 1 185 ? -19.561 -4.341 23.963 1.00 86.25 185 ILE A CA 1
ATOM 1440 C C . ILE A 1 185 ? -20.868 -4.723 24.650 1.00 86.25 185 ILE A C 1
ATOM 1442 O O . ILE A 1 185 ? -21.605 -5.570 24.146 1.00 86.25 185 ILE A O 1
ATOM 1446 N N . GLN A 1 186 ? -21.180 -4.102 25.787 1.00 85.50 186 GLN A N 1
ATOM 1447 C CA . GLN A 1 186 ? -22.366 -4.462 26.577 1.00 85.50 186 GLN A CA 1
ATOM 1448 C C . GLN A 1 186 ? -23.687 -4.022 25.924 1.00 85.50 186 GLN A C 1
ATOM 1450 O O . GLN A 1 186 ? -24.704 -4.695 26.073 1.00 85.50 186 GLN A O 1
ATOM 1455 N N . ASN A 1 187 ? -23.675 -2.918 25.173 1.00 86.12 187 ASN A N 1
ATOM 1456 C CA . ASN A 1 187 ? -24.871 -2.353 24.551 1.00 86.12 187 ASN A CA 1
ATOM 1457 C C . ASN A 1 187 ? -25.311 -3.167 23.317 1.00 86.12 187 ASN A C 1
ATOM 1459 O O . ASN A 1 187 ? -24.559 -3.298 22.348 1.00 86.12 187 ASN A O 1
ATOM 1463 N N . SER A 1 188 ? -26.541 -3.689 23.338 1.00 84.12 188 SER A N 1
ATOM 1464 C CA . SER A 1 188 ? -27.105 -4.526 22.269 1.00 84.12 188 SER A CA 1
ATOM 1465 C C . SER A 1 188 ? -27.306 -3.771 20.952 1.00 84.12 188 SER A C 1
ATOM 1467 O O . SER A 1 188 ? -26.999 -4.313 19.892 1.00 84.12 188 SER A O 1
ATOM 1469 N N . THR A 1 189 ? -27.751 -2.514 21.007 1.00 85.31 189 THR A N 1
ATOM 1470 C CA . THR A 1 189 ? -27.945 -1.658 19.828 1.00 85.31 189 THR A CA 1
ATOM 1471 C C . THR A 1 189 ? -26.613 -1.351 19.152 1.00 85.31 189 THR A C 1
ATOM 1473 O O . THR A 1 189 ? -26.480 -1.517 17.945 1.00 85.31 189 THR A O 1
ATOM 1476 N N . ALA A 1 190 ? -25.592 -0.978 19.929 1.00 82.50 190 ALA A N 1
ATOM 1477 C CA . ALA A 1 190 ? -24.256 -0.721 19.393 1.00 82.50 190 ALA A CA 1
ATOM 1478 C C . ALA A 1 190 ? -23.632 -1.986 18.784 1.00 82.50 190 ALA A C 1
ATOM 1480 O O . ALA A 1 190 ? -23.011 -1.924 17.724 1.00 82.50 190 ALA A O 1
ATOM 1481 N N . ARG A 1 191 ? -23.847 -3.145 19.420 1.00 85.12 191 ARG A N 1
ATOM 1482 C CA . ARG A 1 191 ? -23.403 -4.441 18.899 1.00 85.12 191 ARG A CA 1
ATOM 1483 C C . ARG A 1 191 ? -24.075 -4.775 17.567 1.00 85.12 191 ARG A C 1
ATOM 1485 O O . ARG A 1 191 ? -23.391 -5.235 16.662 1.00 85.12 19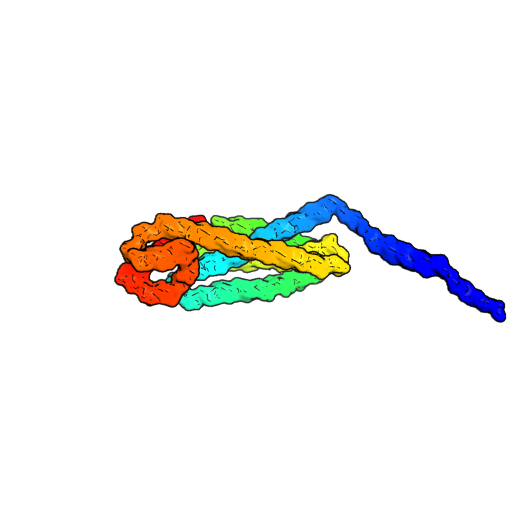1 ARG A O 1
ATOM 1492 N N . ALA A 1 192 ? -25.376 -4.519 17.429 1.00 85.00 192 ALA A N 1
ATOM 1493 C CA . ALA A 1 192 ? -26.101 -4.736 16.179 1.00 85.00 192 ALA A CA 1
ATOM 1494 C C . ALA A 1 192 ? -25.584 -3.820 15.056 1.00 85.00 192 ALA A C 1
ATOM 1496 O O . ALA A 1 192 ? -25.285 -4.310 13.968 1.00 85.00 192 ALA A O 1
ATOM 1497 N N . THR A 1 193 ? -25.383 -2.528 15.336 1.00 84.62 193 THR A N 1
ATOM 1498 C CA . THR A 1 193 ? -24.872 -1.549 14.359 1.00 84.62 193 THR A CA 1
ATOM 1499 C C . THR A 1 193 ? -23.455 -1.870 13.878 1.00 84.62 193 THR A C 1
ATOM 1501 O O . THR A 1 193 ? -23.144 -1.676 12.708 1.00 84.62 193 THR A O 1
ATOM 1504 N N . LEU A 1 194 ? -22.593 -2.370 14.767 1.00 84.94 194 LEU A N 1
ATOM 1505 C CA . LEU A 1 194 ? -21.192 -2.673 14.454 1.00 84.94 194 LEU A CA 1
ATOM 1506 C C . LEU A 1 194 ? -20.967 -4.112 13.955 1.00 84.94 194 LEU A C 1
ATOM 1508 O O . LEU A 1 194 ? -19.847 -4.464 13.585 1.00 84.94 194 LEU A O 1
ATOM 1512 N N . SER A 1 195 ? -22.011 -4.942 13.936 1.00 83.75 195 SER A N 1
ATOM 1513 C CA . SER A 1 195 ? -21.944 -6.326 13.454 1.00 83.75 195 SER A CA 1
ATOM 1514 C C . SER A 1 195 ? -21.873 -6.434 11.926 1.00 83.75 195 SER A C 1
ATOM 1516 O O . SER A 1 195 ? -21.989 -5.446 11.199 1.00 83.75 195 SER A O 1
ATOM 1518 N N . ASN A 1 196 ? -21.668 -7.657 11.421 1.00 82.81 196 ASN A N 1
ATOM 1519 C CA . ASN A 1 196 ? -21.691 -7.983 9.987 1.00 82.81 196 ASN A CA 1
ATOM 1520 C C . ASN A 1 196 ? -20.673 -7.196 9.142 1.00 82.81 196 ASN A C 1
ATOM 1522 O O . ASN A 1 196 ? -20.911 -6.907 7.973 1.00 82.81 196 ASN A O 1
ATOM 1526 N N . GLY A 1 197 ? -19.530 -6.837 9.735 1.00 77.69 197 GLY A N 1
ATOM 1527 C CA . GLY A 1 197 ? -18.448 -6.148 9.027 1.00 77.69 197 GLY A CA 1
ATOM 1528 C C . GLY A 1 197 ? -18.704 -4.665 8.744 1.00 77.69 197 GLY A C 1
ATOM 1529 O O . GLY A 1 197 ? -17.995 -4.057 7.945 1.00 77.69 197 GLY A O 1
ATOM 1530 N N . GLN A 1 198 ? -19.687 -4.060 9.415 1.00 82.75 198 GLN A N 1
ATOM 1531 C CA . GLN A 1 198 ? -19.920 -2.614 9.353 1.00 82.75 198 GLN A CA 1
ATOM 1532 C C . GLN A 1 198 ? -18.973 -1.825 10.274 1.00 82.75 198 GLN A C 1
ATOM 1534 O O . GLN A 1 198 ? -18.909 -0.600 10.187 1.00 82.75 198 GLN A O 1
ATOM 1539 N N . ALA A 1 199 ? -18.201 -2.503 11.132 1.00 80.75 199 ALA A N 1
ATOM 1540 C CA . ALA A 1 199 ? -17.285 -1.865 12.073 1.00 80.75 199 ALA A CA 1
ATOM 1541 C C . ALA A 1 199 ? -16.288 -0.924 11.381 1.00 80.75 199 ALA A C 1
ATOM 1543 O O . ALA A 1 199 ? -16.106 0.207 11.825 1.00 80.75 199 ALA A O 1
ATOM 1544 N N . TYR A 1 200 ? -15.691 -1.327 10.257 1.00 78.75 200 TYR A N 1
ATOM 1545 C CA . TYR A 1 200 ? -14.764 -0.454 9.529 1.00 78.75 200 TYR A CA 1
ATOM 1546 C C . TYR A 1 200 ? -15.432 0.845 9.030 1.00 78.75 200 TYR A C 1
ATOM 1548 O O . TYR A 1 200 ? -14.867 1.928 9.156 1.00 78.75 200 TYR A O 1
ATOM 1556 N N . LYS A 1 201 ? -16.679 0.766 8.543 1.00 79.56 201 LYS A N 1
ATOM 1557 C CA . LYS A 1 201 ? -17.459 1.926 8.066 1.00 79.56 201 LYS A CA 1
ATOM 1558 C C . LYS A 1 201 ? -17.766 2.930 9.184 1.00 79.56 201 LYS A C 1
ATOM 1560 O O . LYS A 1 201 ? -17.866 4.127 8.929 1.00 79.56 201 LYS A O 1
ATOM 1565 N N . HIS A 1 202 ? -17.920 2.442 10.411 1.00 79.94 202 HIS A N 1
ATOM 1566 C CA . HIS A 1 202 ? -18.229 3.248 11.593 1.00 79.94 202 HIS A CA 1
ATOM 1567 C C . HIS A 1 202 ? -16.985 3.670 12.394 1.00 79.94 202 HIS A C 1
ATOM 1569 O O . HIS A 1 202 ? -17.121 4.296 13.442 1.00 79.94 202 HIS A O 1
ATOM 1575 N N . ALA A 1 203 ? -15.773 3.407 11.891 1.00 72.50 203 ALA A N 1
ATOM 1576 C CA . ALA A 1 203 ? -14.506 3.810 12.507 1.00 72.50 203 ALA A CA 1
ATOM 1577 C C . ALA A 1 203 ? -14.202 5.320 12.359 1.00 72.50 203 ALA A C 1
ATOM 1579 O O . ALA A 1 203 ? -13.047 5.724 12.253 1.00 72.50 203 ALA A O 1
ATOM 1580 N N . THR A 1 204 ? -15.226 6.174 12.315 1.00 73.50 204 THR A N 1
ATOM 1581 C CA . THR A 1 204 ? -15.071 7.624 12.164 1.00 73.50 204 THR A CA 1
ATOM 1582 C C . THR A 1 204 ? -15.047 8.326 13.512 1.00 73.50 204 THR A C 1
ATOM 1584 O O . THR A 1 204 ? -15.712 7.925 14.472 1.00 73.50 204 THR A O 1
ATOM 1587 N N . ARG A 1 205 ? -14.310 9.442 13.580 1.00 69.62 205 ARG A N 1
ATOM 1588 C CA . ARG A 1 205 ? -14.289 10.298 14.770 1.00 69.62 205 ARG A CA 1
ATOM 1589 C C . ARG A 1 205 ? -15.692 10.780 15.139 1.00 69.62 205 ARG A C 1
ATOM 1591 O O . ARG A 1 205 ? -16.024 10.762 16.320 1.00 69.62 205 ARG A O 1
ATOM 1598 N N . ASP A 1 206 ? -16.504 11.162 14.156 1.00 75.44 206 ASP A N 1
ATOM 1599 C CA . ASP A 1 206 ? -17.862 11.667 14.384 1.00 75.44 206 ASP A CA 1
ATOM 1600 C C . ASP A 1 206 ? -18.729 10.624 15.087 1.00 75.44 206 ASP A C 1
ATOM 1602 O O . ASP A 1 206 ? -19.324 10.917 16.124 1.00 75.44 206 ASP A O 1
ATOM 1606 N N . PHE A 1 207 ? -18.701 9.378 14.603 1.00 81.25 207 PHE A N 1
ATOM 1607 C CA . PHE A 1 207 ? -19.415 8.270 15.229 1.00 81.25 207 PHE A CA 1
ATOM 1608 C C . PHE A 1 207 ? -18.931 8.024 16.661 1.00 81.25 207 PHE A C 1
ATOM 1610 O O . PHE A 1 207 ? -19.739 7.984 17.584 1.00 81.25 207 PHE A O 1
ATOM 1617 N N . ILE A 1 208 ? -17.615 7.926 16.876 1.00 80.12 208 ILE A N 1
ATOM 1618 C CA . ILE A 1 208 ? -17.044 7.637 18.202 1.00 80.12 208 ILE A CA 1
ATOM 1619 C C . ILE A 1 208 ? -17.313 8.782 19.191 1.00 80.12 208 ILE A C 1
ATOM 1621 O O . ILE A 1 208 ? -17.611 8.543 20.362 1.00 80.12 208 ILE A O 1
ATOM 1625 N N . SER A 1 209 ? -17.259 10.031 18.723 1.00 79.12 209 SER A N 1
ATOM 1626 C CA . SER A 1 209 ? -17.509 11.227 19.534 1.00 79.12 209 SER A CA 1
ATOM 1627 C C . SER A 1 209 ? -18.983 11.448 19.885 1.00 79.12 209 SER A C 1
ATOM 1629 O O . SER A 1 209 ? -19.267 12.167 20.843 1.00 79.12 209 SER A O 1
ATOM 1631 N N . ALA A 1 210 ? -19.909 10.804 19.170 1.00 84.00 210 ALA A N 1
ATOM 1632 C CA . ALA A 1 210 ? -21.337 10.829 19.474 1.00 84.00 210 ALA A CA 1
ATOM 1633 C C . ALA A 1 210 ? -21.737 9.831 20.582 1.00 84.00 210 ALA A C 1
ATOM 1635 O O . ALA A 1 210 ? -22.825 9.934 21.143 1.00 84.00 210 ALA A O 1
ATOM 1636 N N . LEU A 1 211 ? -20.870 8.869 20.924 1.00 85.00 211 LEU A N 1
ATOM 1637 C CA . LEU A 1 211 ? -21.162 7.830 21.920 1.00 85.00 211 LEU A CA 1
ATOM 1638 C C . LEU A 1 211 ? -20.964 8.340 23.350 1.00 85.00 211 LEU A C 1
ATOM 1640 O O . LEU A 1 211 ? -19.964 8.998 23.634 1.00 85.00 211 LEU A O 1
ATOM 1644 N N . SER A 1 212 ? -21.857 7.987 24.273 1.00 85.31 212 SER A N 1
ATOM 1645 C CA . SER A 1 212 ? -21.688 8.260 25.705 1.00 85.31 212 SER A CA 1
ATOM 1646 C C . SER A 1 212 ? -20.674 7.311 26.363 1.00 85.31 212 SER A C 1
ATOM 1648 O O . SER A 1 212 ? -20.452 6.185 25.908 1.00 85.31 212 SER A O 1
ATOM 1650 N N . GLU A 1 213 ? -20.048 7.749 27.457 1.00 83.00 213 GLU A N 1
ATOM 1651 C CA . GLU A 1 213 ? -19.297 6.842 28.336 1.00 83.00 213 GLU A CA 1
ATOM 1652 C C . GLU A 1 213 ? -20.278 5.968 29.139 1.00 83.00 213 GLU A C 1
ATOM 1654 O O . GLU A 1 213 ? -21.335 6.471 29.530 1.00 83.00 213 GLU A O 1
ATOM 1659 N N . PRO A 1 214 ? -19.997 4.669 29.381 1.00 82.69 214 PRO A N 1
ATOM 1660 C CA . PRO A 1 214 ? -18.738 3.931 29.163 1.00 82.69 214 PRO A CA 1
ATOM 1661 C C . PRO A 1 214 ? -18.623 3.224 27.794 1.00 82.69 214 PRO A C 1
ATOM 1663 O O . PRO A 1 214 ? -17.649 2.517 27.525 1.00 82.69 214 PRO A O 1
ATOM 1666 N N . LEU A 1 215 ? -19.638 3.359 26.933 1.00 84.81 215 LEU A N 1
ATOM 1667 C CA . LEU A 1 215 ? -19.735 2.651 25.652 1.00 84.81 215 LEU A CA 1
ATOM 1668 C C . LEU A 1 215 ? -18.621 3.065 24.680 1.00 84.81 215 LEU A C 1
ATOM 1670 O O . LEU A 1 215 ? -18.063 2.220 23.980 1.00 84.81 215 LEU A O 1
ATOM 1674 N N . ARG A 1 216 ? -18.272 4.355 24.675 1.00 82.50 216 ARG A N 1
ATOM 1675 C CA . ARG A 1 216 ? -17.163 4.900 23.885 1.00 82.50 216 ARG A CA 1
ATOM 1676 C C . ARG A 1 216 ? -15.840 4.200 24.206 1.00 82.50 216 ARG A C 1
ATOM 1678 O O . ARG A 1 216 ? -15.196 3.691 23.291 1.00 82.50 216 ARG A O 1
ATOM 1685 N N . SER A 1 217 ? -15.463 4.130 25.483 1.00 83.56 217 SER A N 1
ATOM 1686 C CA . SER A 1 217 ? -14.225 3.473 25.916 1.00 83.56 217 SER A CA 1
ATOM 1687 C C . SER A 1 217 ? -14.182 1.988 25.528 1.00 83.56 217 SER A C 1
ATOM 1689 O O . SER A 1 217 ? -13.195 1.525 24.953 1.00 83.56 217 SER A O 1
ATOM 1691 N N . GLN A 1 218 ? -15.283 1.250 25.725 1.00 84.44 218 GLN A N 1
ATOM 1692 C CA . GLN A 1 218 ? -15.376 -0.163 25.322 1.00 84.44 218 GLN A CA 1
ATOM 1693 C C . GLN A 1 218 ? -15.140 -0.353 23.820 1.00 84.44 218 GLN A C 1
ATOM 1695 O O . GLN A 1 218 ? -14.377 -1.229 23.412 1.00 84.44 218 GLN A O 1
ATOM 1700 N N . ILE A 1 219 ? -15.778 0.481 22.998 1.00 84.62 219 ILE A N 1
ATOM 1701 C CA . ILE A 1 219 ? -15.644 0.415 21.545 1.00 84.62 219 ILE A CA 1
ATOM 1702 C C . ILE A 1 219 ? -14.207 0.736 21.122 1.00 84.62 219 ILE A C 1
ATOM 1704 O O . ILE A 1 219 ? -13.639 -0.017 20.336 1.00 84.62 219 ILE A O 1
ATOM 1708 N N . ILE A 1 220 ? -13.578 1.774 21.684 1.00 82.69 220 ILE A N 1
ATOM 1709 C CA . ILE A 1 220 ? -12.179 2.131 21.381 1.00 82.69 220 ILE A CA 1
ATOM 1710 C C . ILE A 1 220 ? -11.220 0.976 21.705 1.00 82.69 220 ILE A C 1
ATOM 1712 O O . ILE A 1 220 ? -10.328 0.683 20.908 1.00 82.69 220 ILE A O 1
ATOM 1716 N N . VAL A 1 221 ? -11.409 0.292 22.838 1.00 83.81 221 VAL A N 1
ATOM 1717 C CA . VAL A 1 221 ? -10.586 -0.872 23.213 1.00 83.81 221 VAL A CA 1
ATOM 1718 C C . VAL A 1 221 ? -10.764 -2.017 22.215 1.00 83.81 221 VAL A C 1
ATOM 1720 O O . VAL A 1 221 ? -9.776 -2.603 21.779 1.00 83.81 221 VAL A O 1
ATOM 1723 N N . VAL A 1 222 ? -12.001 -2.308 21.802 1.00 86.69 222 VAL A N 1
ATOM 1724 C CA . VAL A 1 222 ? -12.281 -3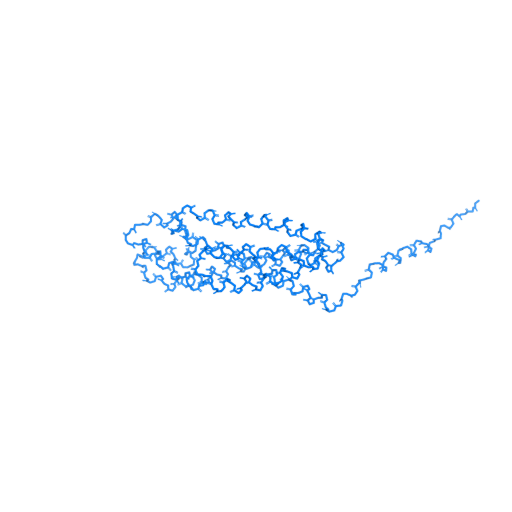.355 20.806 1.00 86.69 222 VAL A CA 1
ATOM 1725 C C . VAL A 1 222 ? -11.688 -3.008 19.436 1.00 86.69 222 VAL A C 1
ATOM 1727 O O . VAL A 1 222 ? -11.085 -3.879 18.811 1.00 86.69 222 VAL A O 1
ATOM 1730 N N . TYR A 1 223 ? -11.783 -1.749 18.994 1.00 83.38 223 TYR A N 1
ATOM 1731 C CA . TYR A 1 223 ? -11.104 -1.271 17.782 1.00 83.38 223 TYR A CA 1
ATOM 1732 C C . TYR A 1 223 ? -9.589 -1.464 17.883 1.00 83.38 223 TYR A C 1
ATOM 1734 O O . TYR A 1 223 ? -8.985 -2.014 16.968 1.00 83.38 223 TYR A O 1
ATOM 1742 N N . SER A 1 224 ? -8.980 -1.054 18.998 1.00 78.31 224 SER A N 1
ATOM 1743 C CA . SER A 1 224 ? -7.535 -1.175 19.221 1.00 78.31 224 SER A CA 1
ATOM 1744 C C . SER A 1 224 ? -7.061 -2.632 19.174 1.00 78.31 224 SER A C 1
ATOM 1746 O O . SER A 1 224 ? -6.098 -2.949 18.479 1.00 78.31 224 SER A O 1
ATOM 1748 N N . ASP A 1 225 ? -7.765 -3.545 19.845 1.00 82.62 225 ASP A N 1
ATOM 1749 C CA . ASP A 1 225 ? -7.406 -4.967 19.855 1.00 82.62 225 ASP A CA 1
ATOM 1750 C C . ASP A 1 225 ? -7.634 -5.647 18.496 1.00 82.62 225 ASP A C 1
ATOM 1752 O O . ASP A 1 225 ? -6.813 -6.463 18.077 1.00 82.62 225 ASP A O 1
ATOM 1756 N N . ALA A 1 226 ? -8.701 -5.289 17.771 1.00 82.94 226 ALA A N 1
ATOM 1757 C CA . ALA A 1 226 ? -8.924 -5.784 16.413 1.00 82.94 226 ALA A CA 1
ATOM 1758 C C . ALA A 1 226 ? -7.818 -5.313 15.451 1.00 82.94 226 ALA A C 1
ATOM 1760 O O . ALA A 1 226 ? -7.380 -6.084 14.597 1.00 82.94 226 ALA A O 1
ATOM 1761 N N . LEU A 1 227 ? -7.323 -4.080 15.620 1.00 75.88 227 LEU A N 1
ATOM 1762 C CA . LEU A 1 227 ? -6.226 -3.539 14.817 1.00 75.88 227 LEU A CA 1
ATOM 1763 C C . LEU A 1 227 ? -4.911 -4.279 15.059 1.00 75.88 227 LEU A C 1
ATOM 1765 O O . LEU A 1 227 ? -4.243 -4.594 14.088 1.00 75.88 227 LEU A O 1
ATOM 1769 N N . LYS A 1 228 ? -4.563 -4.651 16.296 1.00 76.50 228 LYS A N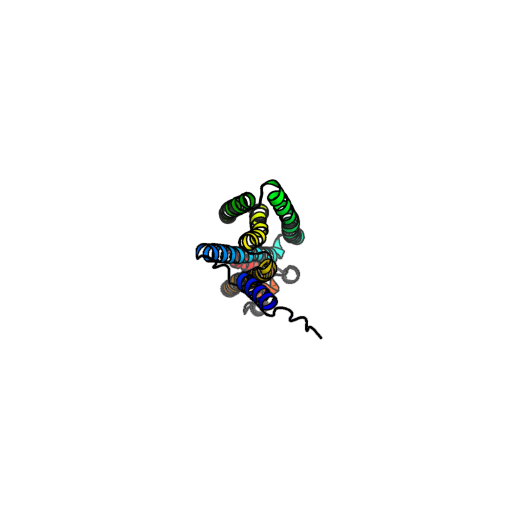 1
ATOM 1770 C CA . LYS A 1 228 ? -3.323 -5.411 16.591 1.00 76.50 228 LYS A CA 1
ATOM 1771 C C . LYS A 1 228 ? -3.193 -6.749 15.855 1.00 76.50 228 LYS A C 1
ATOM 1773 O O . LYS A 1 228 ? -2.144 -7.367 15.894 1.00 76.50 228 LYS A O 1
ATOM 1778 N N . THR A 1 229 ? -4.276 -7.264 15.276 1.00 74.94 229 THR A N 1
ATOM 1779 C CA . THR A 1 229 ? -4.229 -8.506 14.488 1.00 74.94 229 THR A CA 1
ATOM 1780 C C . THR A 1 229 ? -4.004 -8.243 12.997 1.00 74.94 229 THR A C 1
ATOM 1782 O O . THR A 1 229 ? -3.715 -9.163 12.239 1.00 74.94 229 THR A O 1
ATOM 1785 N N . VAL A 1 230 ? -4.190 -6.998 12.565 1.00 70.94 230 VAL A N 1
ATOM 1786 C CA . VAL A 1 230 ? -3.981 -6.545 11.188 1.00 70.94 230 VAL A CA 1
ATOM 1787 C C . VAL A 1 230 ? -2.543 -6.055 10.985 1.00 70.94 230 VAL A C 1
ATOM 1789 O O . VAL A 1 230 ? -2.050 -6.130 9.862 1.00 70.94 230 VAL A O 1
ATOM 1792 N N . TRP A 1 231 ? -1.887 -5.581 12.053 1.00 60.47 231 TRP A N 1
ATOM 1793 C CA . TRP A 1 231 ? -0.555 -4.964 12.041 1.00 60.47 231 TRP A CA 1
ATOM 1794 C C . TRP A 1 231 ? 0.383 -5.643 13.033 1.00 60.47 231 TRP A C 1
ATOM 1796 O O . TRP A 1 231 ? -0.065 -5.866 14.181 1.00 60.47 231 TRP A O 1
#

Nearest PDB structures (foldseek):
  7aar-assembly1_A  TM=5.123E-01  e=2.346E-01  Arabidopsis thaliana
  8ucj-assembly1_A  TM=4.853E-01  e=3.554E-01  Homo sapiens
  9g11-assembly1_A  TM=5.630E-01  e=1.127E+00  Arabidopsis thaliana
  8uck-assembly1_A  TM=4.514E-01  e=3.898E-01  Homo sapiens
  9b1o-assembly1_A  TM=5.139E-01  e=2.358E+00  Homo sapiens

Solvent-accessible surface area (backbone atoms only — not comparable to full-atom values): 12661 Å² total; per-residue (Å²): 141,78,80,82,77,72,61,67,63,57,60,50,51,52,54,48,56,52,52,58,70,62,52,73,77,79,75,52,72,69,55,56,52,51,52,50,50,54,48,53,51,44,22,51,52,24,23,59,61,30,46,52,60,53,54,53,48,66,46,36,74,76,55,60,82,53,52,62,55,56,58,48,50,52,56,52,43,52,64,55,39,44,60,50,51,54,53,50,27,69,73,67,35,68,64,56,53,48,52,51,21,56,52,36,39,55,50,27,56,57,49,57,77,69,51,89,44,76,69,50,48,53,55,36,42,59,51,32,48,48,26,62,60,40,49,63,63,52,58,48,69,79,46,56,80,86,47,39,63,60,51,53,52,51,52,52,51,46,27,51,54,19,36,54,49,28,44,48,51,50,51,50,51,30,24,53,42,36,56,73,45,42,81,72,46,84,52,65,68,61,40,60,65,42,35,95,55,36,38,69,81,56,45,41,44,70,59,52,71,69,46,58,84,69,58,33,60,47,49,53,52,42,52,52,59,20,44,59,76,67,98

InterPro domains:
  IPR011701 Major facilitator superfamily [PF07690] (69-145)
  IPR036259 MFS transporter superfamily [G3DSA:1.20.1250.20] (16-187)
  IPR036259 MFS transporter superfamily [SSF103473] (20-166)

Radius of gyration: 26.15 Å; Cα contacts (8 Å, |Δi|>4): 179; chains: 1; bounding box: 52×32×105 Å

Sequence (231 aa):
MSSLEVNDKDHSDYTAAENDQVEAQHRGWRFYMIFVALSITAHLSSIEATIISTALYCQQPQCGNKHVWISNAYFLNCMMVQPLYGQLANIWGRRWPMISSGVLLILGSATCGWATSSSMLIADRSIQEYYCSSLLPAIQAALSDDDAAASAVLFAIIRSFGTVWGITIPVAIFNNQFNKLLYRIQNSTARATLSNGQAYKHATRDFISALSEPLRSQIIVVYSDALKTVW

Organism: NCBI:txid595503

pLDDT: mean 73.71, std 11.3, range [41.25, 90.38]

Foldseek 3Di:
DDDPPPPVVVVVVVVVVVVVVVPPPPDDPVLVVVLVVLLVVLLVVLLVVQLVVLVLLLCQQPPDPCSVVLVVLLVVLLVVLLVVLVVVCVPPNLPPLQVQLVVLCVVLVVQCVVDPDPVSVSVSSSSNSNNSSSSLVVNVVSDDPVCSVVSVVSSVVSSVVSNVCSNPVLLVQLLVQLQVLLVQQPDPVVSVCSHPSCVSVQSHNVNLVVDDPPNSVSSSVSSVVSVVVSD

Mean predicted aligned error: 12.2 Å